Protein AF-A0A9D5QPP8-F1 (afdb_monomer)

Mean predicted aligned error: 6.46 Å

Nearest PDB structures (foldseek):
  5ygf-assembly1_A  TM=4.425E-01  e=5.818E-01  Drosophila melanogaster
  6t59-assembly1_M3  TM=3.543E-01  e=4.061E+00  Oryctolagus cuniculus
  6rbf-assembly1_A  TM=1.922E-01  e=2.998E+00  Homo sapiens

Secondary structure (DSSP, 8-state):
--HHHHHHHHHS-------EEEEEEEEEE-S-GGGGGG-SEEEEEEEEEEEESSHHHHHHHHHHHHH-TTS-TTEEEEEEEEEETTS---TT--SEEEEEETTS-EEEE-SS---GGGTTSGGGB---B-GGG----TT-EEEEEETTTTEEEEEEEEEPPPBHHHHHHHHHHHHHHHHHTT--TTHHHHH---BGGGSEEEEE-TT-SSS-EEEEGGGEEE--S---HHHHHHHHHHHHHHHHHHHHHHTS----HHHHHTT-

Foldseek 3Di:
DDLVVLVCCQVPPDFDPFQWKKKKFWKFFPDDLVPVQADQKGAIDRPDMDIDSDVVVSLVVLQCQLCDPPDDPGGAKMKIFIAGPPADAPPPFGQKMWIGGSNSHTLDMFQAGPGPVCCVPSRFANQAAAPVSFDDDAQAWWWFQPPVRRMIGIWGFHDTAGHNVRSVVLLVVLQVVCVVVVHDNVVSSVPSPHGRLSCFTWIDRLPDPDHTDTGHPSGIGHPPGHHDPVVVVSRVVVSVVNVVVVVVVVVVDDPDPVNVVVVD

Solvent-accessible surface area (backbone atoms only — not comparable to full-atom values): 14558 Å² total; per-residue (Å²): 136,54,71,68,59,49,47,48,41,24,79,54,49,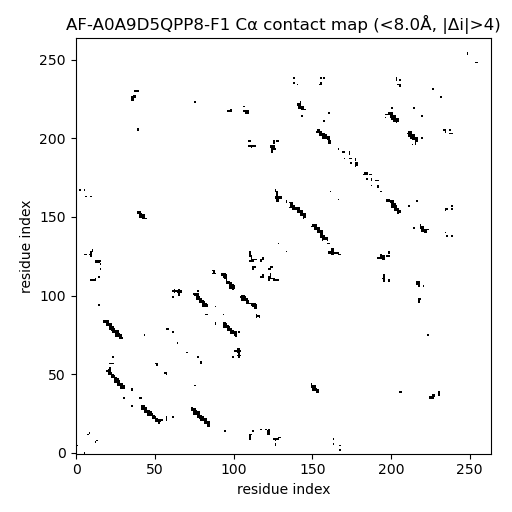65,67,83,95,58,64,46,39,28,38,36,39,34,30,25,51,69,52,63,76,90,57,48,34,76,44,64,54,45,44,38,40,77,77,45,77,49,80,28,81,41,66,68,61,46,51,51,49,42,39,52,59,26,67,42,92,86,74,60,97,39,47,57,34,31,35,41,33,35,37,55,64,99,56,79,64,56,100,89,38,28,51,37,43,38,22,22,41,51,58,37,48,82,73,36,60,60,60,23,27,55,32,67,93,40,61,88,40,78,22,16,43,36,36,32,39,59,71,89,74,57,87,66,53,66,72,39,66,33,28,31,59,40,78,90,77,36,28,38,37,46,31,33,30,69,38,62,48,48,29,37,69,55,38,48,54,50,49,53,49,42,41,52,50,34,56,74,71,69,48,61,80,73,50,37,65,77,63,50,86,41,32,37,80,56,48,17,31,30,28,45,44,88,83,54,92,66,82,59,45,81,38,49,50,59,37,56,40,74,66,85,67,69,68,36,66,71,57,52,52,52,50,50,50,55,50,53,55,48,52,62,49,51,56,58,46,67,77,58,67,78,83,52,77,66,68,68,60,78,76,114

Sequence (264 aa):
MKFEEFKELALNPEYPENECIYRVDVLSVKDPLKEIFEKKHFRVEIAQRFFYLDKEAAEMKVKQIGTSNSYNTRIYAMYIYELPINKDVSSDQFQRVWSYDRFGSLISRSYATEVIDDIEHPSAKYRGRDKEAIRFKSGDIVEVYDRKHEVIARGIVVKTPLTIEECWKKLEQVRNECVAEGLPPESVSDNYRVYAIDDSYFLILPQQFTSSINIRTCDVFPVVYPIANSLREEIYKKYAEYISQEDKKGDNGTCSFQELMDML

Structure (mmCIF, N/CA/C/O backbone):
data_AF-A0A9D5QPP8-F1
#
_entry.id   AF-A0A9D5QPP8-F1
#
loop_
_atom_site.group_PDB
_atom_site.id
_atom_site.type_symbol
_atom_site.label_atom_id
_atom_site.label_alt_id
_atom_site.label_comp_id
_atom_site.label_asym_id
_atom_site.label_entity_id
_atom_site.label_seq_id
_atom_site.pdbx_PDB_ins_code
_atom_site.Cartn_x
_atom_site.Cartn_y
_atom_site.Cartn_z
_atom_site.occupancy
_atom_site.B_iso_or_equiv
_atom_site.auth_seq_id
_atom_site.auth_comp_id
_atom_site.auth_asym_id
_atom_site.auth_atom_id
_atom_site.pdbx_PDB_model_num
ATOM 1 N N . MET A 1 1 ? -9.260 5.570 25.454 1.00 89.12 1 MET A N 1
ATOM 2 C CA . MET A 1 1 ? -7.973 5.209 24.836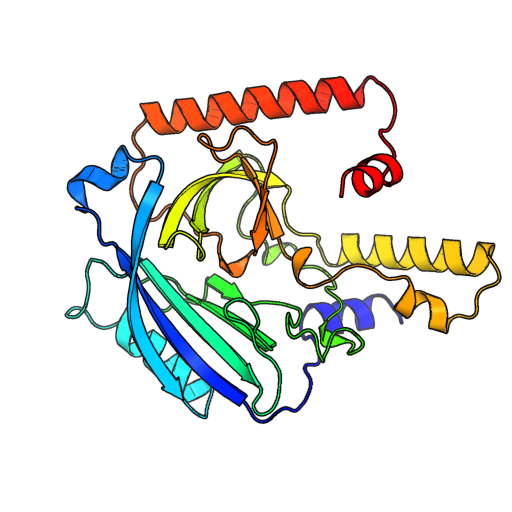 1.00 89.12 1 MET A CA 1
ATOM 3 C C . MET A 1 1 ? -6.931 6.278 25.127 1.00 89.12 1 MET A C 1
ATOM 5 O O . MET A 1 1 ? -7.256 7.457 25.014 1.00 89.12 1 MET A O 1
ATOM 9 N N . LYS A 1 2 ? -5.715 5.894 25.530 1.00 94.81 2 LYS A N 1
ATOM 10 C CA . LYS A 1 2 ? -4.552 6.808 25.647 1.00 94.81 2 LYS A CA 1
ATOM 11 C C . LYS A 1 2 ? -3.706 6.774 24.364 1.00 94.81 2 LYS A C 1
ATOM 13 O O . LYS A 1 2 ? -3.864 5.861 23.564 1.00 94.81 2 LYS A O 1
ATOM 18 N N . PHE A 1 3 ? -2.777 7.722 24.193 1.00 96.94 3 PHE A N 1
ATOM 19 C CA . PHE A 1 3 ? -1.918 7.772 22.999 1.00 96.94 3 PHE A CA 1
ATOM 20 C C . PHE A 1 3 ? -1.102 6.489 22.790 1.00 96.94 3 PHE A C 1
ATOM 22 O O . PHE A 1 3 ? -1.041 5.996 21.672 1.00 96.94 3 PHE A O 1
ATOM 29 N N . GLU A 1 4 ? -0.521 5.916 23.848 1.00 97.38 4 GLU A N 1
ATOM 30 C CA . GLU A 1 4 ? 0.286 4.691 23.716 1.00 97.38 4 GLU A CA 1
ATOM 31 C C . GLU A 1 4 ? -0.542 3.487 23.248 1.00 97.38 4 GLU A C 1
ATOM 33 O O . GLU A 1 4 ? -0.108 2.751 22.373 1.00 97.38 4 GLU A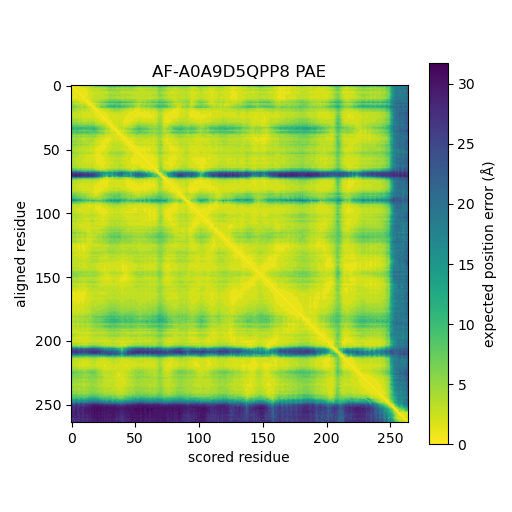 O 1
ATOM 38 N N . GLU A 1 5 ? -1.769 3.340 23.750 1.00 94.94 5 GLU A N 1
ATOM 39 C CA . GLU A 1 5 ? -2.715 2.302 23.312 1.00 94.94 5 GLU A CA 1
ATOM 40 C C . GLU A 1 5 ? -3.127 2.514 21.844 1.00 94.94 5 GLU A C 1
ATOM 42 O O . GLU A 1 5 ? -3.162 1.579 21.048 1.00 94.94 5 GLU A O 1
ATOM 47 N N . PHE A 1 6 ? -3.370 3.768 21.450 1.00 95.50 6 PHE A N 1
ATOM 48 C CA . PHE A 1 6 ? -3.656 4.121 20.059 1.00 95.50 6 PHE A CA 1
ATOM 49 C C . PHE A 1 6 ? -2.481 3.797 19.131 1.00 95.50 6 PHE A C 1
ATOM 51 O O . PHE A 1 6 ? -2.674 3.245 18.048 1.00 95.50 6 PHE A O 1
ATOM 58 N N . LYS A 1 7 ? -1.262 4.131 19.561 1.00 96.94 7 LYS A N 1
ATOM 59 C CA . LYS A 1 7 ? -0.023 3.862 18.833 1.00 96.94 7 LYS A CA 1
ATOM 60 C C . LYS A 1 7 ? 0.236 2.364 18.709 1.00 96.94 7 LYS A C 1
ATOM 62 O O . LYS A 1 7 ? 0.621 1.912 17.635 1.00 96.94 7 LYS A O 1
ATOM 67 N N . GLU A 1 8 ? 0.005 1.597 19.767 1.00 95.25 8 GLU A N 1
ATOM 68 C CA . GLU A 1 8 ? 0.126 0.140 19.747 1.00 95.25 8 GLU A CA 1
ATOM 69 C C . GLU A 1 8 ? -0.828 -0.481 18.720 1.00 95.25 8 GLU A C 1
ATOM 71 O O . GLU A 1 8 ? -0.373 -1.222 17.848 1.00 95.25 8 GLU A O 1
ATOM 76 N N . LEU A 1 9 ? -2.104 -0.077 18.729 1.00 94.38 9 LEU A N 1
ATOM 77 C CA . LEU A 1 9 ? -3.094 -0.500 17.731 1.00 94.38 9 LEU A CA 1
ATOM 78 C C . LEU A 1 9 ? -2.756 -0.031 16.311 1.00 94.38 9 LEU A C 1
ATOM 80 O O . LEU A 1 9 ? -3.115 -0.691 15.341 1.00 94.38 9 LEU A O 1
ATOM 84 N N . ALA A 1 10 ? -2.082 1.109 16.154 1.00 95.50 10 ALA A N 1
ATOM 85 C CA . ALA A 1 10 ? -1.636 1.573 14.845 1.00 95.50 10 ALA A CA 1
ATOM 86 C C . ALA A 1 10 ? -0.483 0.726 14.294 1.00 95.50 10 ALA A C 1
ATOM 88 O O . ALA A 1 10 ? -0.459 0.394 13.112 1.00 95.50 10 ALA A O 1
ATOM 89 N N . LEU A 1 11 ? 0.477 0.353 15.143 1.00 94.81 11 LEU A N 1
ATOM 90 C CA . LEU A 1 11 ? 1.625 -0.465 14.747 1.00 94.81 11 LEU A CA 1
ATOM 91 C C . LEU A 1 11 ? 1.239 -1.937 14.549 1.00 94.81 11 LEU A C 1
ATOM 93 O O . LEU A 1 11 ? 1.770 -2.603 13.650 1.00 94.81 11 LEU A O 1
ATOM 97 N N . ASN A 1 12 ? 0.298 -2.419 15.361 1.00 92.69 12 ASN A N 1
ATOM 98 C CA . ASN A 1 12 ? -0.188 -3.791 15.390 1.00 92.69 12 ASN A CA 1
ATOM 99 C C . ASN A 1 12 ? -1.726 -3.809 15.451 1.00 92.69 12 ASN A C 1
ATOM 101 O O . ASN A 1 12 ? -2.289 -4.073 16.512 1.00 92.69 12 ASN A O 1
ATOM 105 N N . PRO A 1 13 ? -2.419 -3.534 14.330 1.00 91.19 13 PRO A N 1
ATOM 106 C CA . PRO A 1 13 ? -3.874 -3.585 14.311 1.00 91.19 13 PRO A CA 1
ATOM 107 C C . PRO A 1 13 ? -4.368 -4.994 14.641 1.00 91.19 13 PRO A C 1
ATOM 109 O O . PRO A 1 13 ? -3.856 -5.980 14.103 1.00 91.19 13 PRO A O 1
ATOM 112 N N . GLU A 1 14 ? -5.373 -5.080 15.504 1.00 90.19 14 GLU A N 1
ATOM 113 C CA . GLU A 1 14 ? -6.069 -6.325 15.818 1.00 90.19 14 GLU A CA 1
ATOM 114 C C . GLU A 1 14 ? -7.014 -6.660 14.669 1.00 90.19 14 GLU A C 1
ATOM 116 O O . GLU A 1 14 ? -7.999 -5.957 14.460 1.00 90.19 14 GLU A O 1
ATOM 121 N N . TYR A 1 15 ? -6.704 -7.702 13.900 1.00 90.81 15 TYR A N 1
ATOM 122 C CA . TYR A 1 15 ? -7.556 -8.175 12.808 1.00 90.81 15 TYR A CA 1
ATOM 123 C C . TYR A 1 15 ? -8.521 -9.252 13.310 1.00 90.81 15 TYR A C 1
ATOM 125 O O . TYR A 1 15 ? -8.165 -9.978 14.239 1.00 90.81 15 TYR A O 1
ATOM 133 N N . PRO A 1 16 ? -9.710 -9.394 12.699 1.00 89.81 16 PRO A N 1
ATOM 134 C CA . PRO A 1 16 ? -10.627 -10.450 13.088 1.00 89.81 16 PRO A CA 1
ATOM 135 C C . PRO A 1 16 ? -9.991 -11.829 12.864 1.00 89.81 16 PRO A C 1
ATOM 137 O O . PRO A 1 16 ? -9.300 -12.060 11.865 1.00 89.81 16 PRO A O 1
ATOM 140 N N . GLU A 1 17 ? -10.257 -12.756 13.781 1.00 89.19 17 GLU A N 1
ATOM 141 C CA . GLU A 1 17 ? -9.803 -14.146 13.702 1.00 89.19 17 GLU A CA 1
ATOM 142 C C . GLU A 1 17 ? -10.637 -14.931 12.678 1.00 89.19 17 GLU A C 1
ATOM 144 O O . GLU A 1 17 ? -11.492 -15.745 13.020 1.00 89.19 17 GLU A O 1
ATOM 149 N N . ASN A 1 18 ? -10.413 -14.655 11.393 1.00 88.62 18 ASN A N 1
ATOM 150 C CA . ASN A 1 18 ? -11.026 -15.399 10.299 1.00 88.62 18 ASN A CA 1
ATOM 151 C C . ASN A 1 18 ? -10.100 -16.520 9.825 1.00 88.62 18 ASN A C 1
ATOM 153 O O . ASN A 1 18 ? -8.885 -16.338 9.716 1.00 88.62 18 ASN A O 1
ATOM 157 N N . GLU A 1 19 ? -10.686 -17.650 9.431 1.00 94.75 19 GLU A N 1
ATOM 158 C CA . GLU A 1 19 ? -9.983 -18.589 8.561 1.00 94.75 19 GLU A CA 1
ATOM 159 C C . GLU A 1 19 ? -9.683 -17.874 7.236 1.00 94.75 19 GLU A C 1
ATOM 161 O O . GLU A 1 19 ? -10.576 -17.276 6.631 1.00 94.75 19 GLU A O 1
ATOM 166 N N . CYS A 1 20 ? -8.421 -17.887 6.809 1.00 95.94 20 CYS A N 1
ATOM 167 C CA . CYS A 1 20 ? -7.961 -17.118 5.659 1.00 95.94 20 CYS A CA 1
ATOM 168 C C . CYS A 1 20 ? -7.217 -17.995 4.651 1.00 95.94 20 CYS A C 1
ATOM 170 O O . CYS A 1 20 ? -6.541 -18.958 5.008 1.00 95.94 20 CYS A O 1
ATOM 172 N N . ILE A 1 21 ? -7.279 -17.597 3.381 1.00 97.19 21 ILE A N 1
ATOM 173 C CA . ILE A 1 21 ? -6.372 -18.067 2.333 1.00 97.19 21 ILE A CA 1
ATOM 174 C C . ILE A 1 21 ? -5.405 -16.934 1.994 1.00 97.19 21 ILE A C 1
ATOM 176 O O . ILE A 1 21 ? -5.800 -15.779 1.827 1.00 97.19 21 ILE A O 1
ATOM 180 N N . TYR A 1 22 ? -4.133 -17.278 1.827 1.00 98.12 22 TYR A N 1
ATOM 181 C CA . TYR A 1 22 ? -3.091 -16.371 1.371 1.00 98.12 22 TYR A CA 1
ATOM 182 C C . TYR A 1 22 ? -2.888 -16.517 -0.135 1.00 98.12 22 TYR A C 1
ATOM 184 O O . TYR A 1 22 ? -2.388 -17.538 -0.615 1.00 98.12 22 TYR A O 1
ATOM 192 N N . ARG A 1 23 ? -3.271 -15.491 -0.897 1.00 97.56 23 ARG A N 1
ATOM 193 C CA . ARG A 1 23 ? -3.067 -15.435 -2.350 1.00 97.56 23 ARG A CA 1
ATOM 194 C C . ARG A 1 23 ? -1.778 -14.689 -2.667 1.00 97.56 23 ARG A C 1
ATOM 196 O O . ARG A 1 23 ? -1.652 -13.522 -2.311 1.00 97.56 23 ARG A O 1
ATOM 203 N N . VAL A 1 24 ? -0.858 -15.331 -3.381 1.00 98.25 24 VAL A N 1
ATOM 204 C CA . VAL A 1 24 ? 0.358 -14.695 -3.901 1.00 98.25 24 VAL A CA 1
ATOM 205 C C . VAL A 1 24 ? 0.154 -14.338 -5.365 1.00 98.25 24 VAL A C 1
ATOM 207 O O . VAL A 1 24 ? -0.005 -15.246 -6.178 1.00 98.25 24 VAL A O 1
ATOM 210 N N . ASP A 1 25 ? 0.218 -13.054 -5.707 1.00 97.12 25 ASP A N 1
ATOM 211 C CA . ASP A 1 25 ? 0.177 -12.572 -7.091 1.00 97.12 25 ASP A CA 1
ATOM 212 C C . ASP A 1 25 ? 1.561 -12.070 -7.518 1.00 97.12 25 ASP A C 1
ATOM 214 O O . ASP A 1 25 ? 2.188 -11.271 -6.822 1.00 97.12 25 ASP A O 1
ATOM 218 N N . VAL A 1 26 ? 2.041 -12.533 -8.675 1.00 96.56 26 VAL A N 1
ATOM 219 C CA . VAL A 1 26 ? 3.331 -12.136 -9.257 1.00 96.56 26 VAL A CA 1
ATOM 220 C C . VAL A 1 26 ? 3.082 -11.229 -10.453 1.00 96.56 26 VAL A C 1
ATOM 222 O O . VAL A 1 26 ? 2.636 -11.682 -11.510 1.00 96.56 26 VAL A O 1
ATOM 225 N N . LEU A 1 27 ? 3.398 -9.948 -10.296 1.00 96.06 27 LEU A N 1
ATOM 226 C CA . LEU A 1 27 ? 3.189 -8.924 -11.310 1.00 96.06 27 LEU A CA 1
ATOM 227 C C . LEU A 1 27 ? 4.414 -8.839 -12.224 1.00 96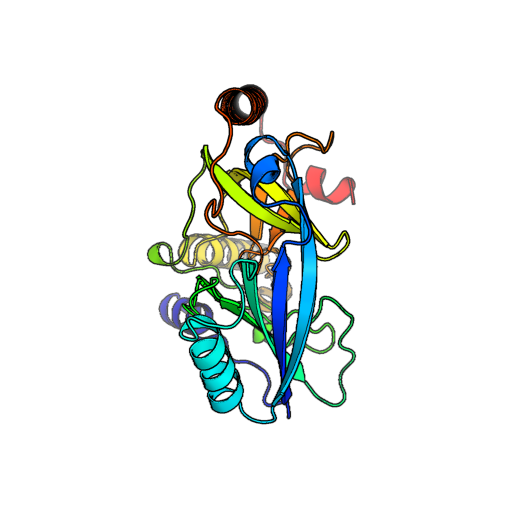.06 27 LEU A C 1
ATOM 229 O O . LEU A 1 27 ? 5.533 -8.632 -11.752 1.00 96.06 27 LEU A O 1
ATOM 233 N N . SER A 1 28 ? 4.222 -8.993 -13.533 1.00 95.00 28 SER A N 1
ATOM 234 C CA . SER A 1 28 ? 5.294 -8.919 -14.531 1.00 95.00 28 SER A CA 1
ATOM 235 C C . SER A 1 28 ? 5.027 -7.862 -15.589 1.00 95.00 28 SER A C 1
ATOM 237 O O . SER A 1 28 ? 3.897 -7.639 -16.002 1.00 95.00 28 SER A O 1
ATOM 239 N N . VAL A 1 29 ? 6.092 -7.234 -16.065 1.00 95.25 29 VAL A N 1
ATOM 240 C CA . VAL A 1 29 ? 6.076 -6.245 -17.135 1.00 95.25 29 VAL A CA 1
ATOM 241 C C . VAL A 1 29 ? 5.828 -6.909 -18.487 1.00 95.25 29 VAL A C 1
ATOM 243 O O . VAL A 1 29 ? 6.572 -7.800 -18.909 1.00 95.25 29 VAL A O 1
ATOM 246 N N . LYS A 1 30 ? 4.805 -6.429 -19.197 1.00 94.62 30 LYS A N 1
ATOM 247 C CA . LYS A 1 30 ? 4.465 -6.878 -20.553 1.00 94.62 30 LYS A CA 1
ATOM 248 C C . LYS A 1 30 ? 5.228 -6.125 -21.632 1.00 94.62 30 LYS A C 1
ATOM 250 O O . LYS A 1 30 ? 5.617 -6.715 -22.642 1.00 94.62 30 LYS A O 1
ATOM 255 N N . ASP A 1 31 ? 5.408 -4.824 -21.434 1.00 93.38 31 ASP A N 1
ATOM 256 C CA . ASP A 1 31 ? 6.010 -3.958 -22.441 1.00 93.38 31 ASP A CA 1
ATOM 257 C C . ASP A 1 31 ? 7.502 -4.268 -22.666 1.00 93.38 31 ASP A C 1
ATOM 259 O O . ASP A 1 31 ? 8.196 -4.734 -21.755 1.00 93.38 31 ASP A O 1
ATOM 263 N N . PRO A 1 32 ? 8.036 -3.997 -23.873 1.00 91.25 32 PRO A N 1
ATOM 264 C CA . PRO A 1 32 ? 9.461 -4.143 -24.131 1.00 91.25 32 PRO A CA 1
ATOM 265 C C . PRO A 1 32 ? 10.276 -3.257 -23.184 1.00 91.25 32 PRO A C 1
ATOM 267 O O . PRO A 1 32 ? 10.147 -2.036 -23.203 1.00 91.25 32 PRO A O 1
ATOM 270 N N . LEU A 1 33 ? 11.167 -3.861 -22.387 1.00 86.50 33 LEU A N 1
ATOM 271 C CA . LEU A 1 33 ? 11.949 -3.141 -21.368 1.00 86.50 33 LEU A CA 1
ATOM 272 C C . LEU A 1 33 ? 12.752 -1.959 -21.937 1.00 86.50 33 LEU A C 1
ATOM 274 O O . LEU A 1 33 ? 12.959 -0.964 -21.250 1.00 86.50 33 LEU A O 1
ATOM 278 N N . LYS A 1 34 ? 13.170 -2.056 -23.205 1.00 85.81 34 LYS A N 1
ATOM 279 C CA . LYS A 1 34 ? 13.908 -1.002 -23.913 1.00 85.81 34 LYS A CA 1
ATOM 280 C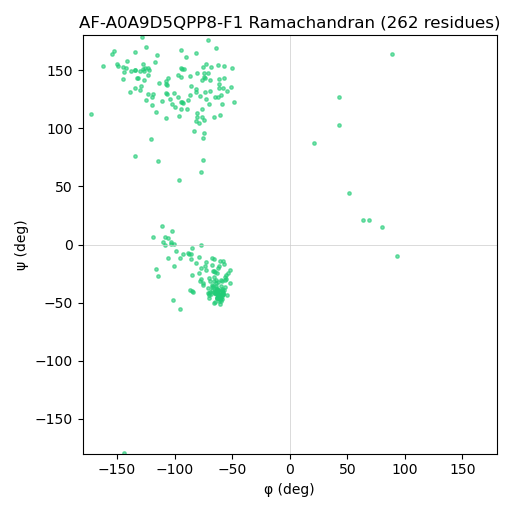 C . LYS A 1 34 ? 13.081 0.258 -24.172 1.00 85.81 34 LYS A C 1
ATOM 282 O O . LYS A 1 34 ? 13.674 1.281 -24.449 1.00 85.81 34 LYS A O 1
ATOM 287 N N . GLU A 1 35 ? 11.756 0.197 -24.093 1.00 87.50 35 GLU A N 1
ATOM 288 C CA . GLU A 1 35 ? 10.859 1.320 -24.409 1.00 87.50 35 GLU A CA 1
ATOM 289 C C . GLU A 1 35 ? 10.248 1.960 -23.157 1.00 87.50 35 GLU A C 1
ATOM 291 O O . GLU A 1 35 ? 9.627 3.015 -23.230 1.00 87.50 35 GLU A O 1
ATOM 296 N N . ILE A 1 36 ? 10.385 1.322 -21.992 1.00 91.12 36 ILE A N 1
ATOM 297 C CA . ILE A 1 36 ? 9.695 1.753 -20.768 1.00 91.12 36 ILE A CA 1
ATOM 298 C C . ILE A 1 36 ? 10.185 3.117 -20.294 1.00 91.12 36 ILE A C 1
ATOM 300 O O . ILE A 1 36 ? 9.410 3.888 -19.734 1.00 91.12 36 ILE A O 1
ATOM 304 N N . PHE A 1 37 ? 11.453 3.452 -20.524 1.00 89.88 37 PHE A N 1
ATOM 305 C CA . PHE A 1 37 ? 12.046 4.655 -19.948 1.00 89.88 37 PHE A CA 1
ATOM 306 C C . PHE A 1 37 ? 11.434 5.969 -20.463 1.00 89.88 37 PHE A C 1
ATOM 308 O O . PHE A 1 37 ? 11.465 6.970 -19.751 1.00 89.88 37 PHE A O 1
ATOM 315 N N . GLU A 1 38 ? 10.809 5.958 -21.642 1.00 87.56 38 GLU A N 1
ATOM 316 C CA . GLU A 1 38 ? 10.123 7.120 -22.233 1.00 87.56 38 GLU A CA 1
ATOM 317 C C . GLU A 1 38 ? 8.619 7.140 -21.932 1.00 87.56 38 GLU A C 1
ATOM 319 O O . GLU A 1 38 ? 7.935 8.136 -22.169 1.00 87.56 38 GLU A O 1
ATOM 324 N N . LYS A 1 39 ? 8.078 6.041 -21.400 1.00 90.94 39 LYS A N 1
ATOM 325 C CA . LYS A 1 39 ? 6.642 5.874 -21.201 1.00 90.94 39 LYS A CA 1
ATOM 326 C C . LYS A 1 39 ? 6.170 6.478 -19.880 1.00 90.94 39 LYS A C 1
ATOM 328 O O . LYS A 1 39 ? 6.759 6.255 -18.823 1.00 90.94 39 LYS A O 1
ATOM 333 N N . LYS A 1 40 ? 5.042 7.189 -19.934 1.00 90.38 40 LYS A N 1
ATOM 334 C CA . LYS A 1 40 ? 4.304 7.683 -18.754 1.00 90.38 40 LYS A CA 1
ATOM 335 C C . LYS A 1 40 ? 3.655 6.546 -17.964 1.00 90.38 40 LYS A C 1
ATOM 337 O O . LYS A 1 40 ? 3.541 6.631 -16.747 1.00 90.38 40 LYS A O 1
ATOM 342 N N . HIS A 1 41 ? 3.260 5.487 -18.667 1.00 92.69 41 HIS A N 1
ATOM 343 C CA . HIS A 1 41 ? 2.798 4.234 -18.091 1.00 92.69 41 HIS A CA 1
ATOM 344 C C . HIS A 1 41 ? 3.237 3.051 -18.949 1.00 92.69 41 HIS A C 1
ATOM 346 O O . HIS A 1 41 ? 3.380 3.172 -20.166 1.00 92.69 41 HIS A O 1
ATOM 352 N N . PHE A 1 42 ? 3.397 1.890 -18.335 1.00 94.31 42 PHE A N 1
ATOM 353 C CA . PHE A 1 42 ? 3.699 0.650 -19.042 1.00 94.31 42 PHE A CA 1
ATOM 354 C C . PHE A 1 42 ? 2.825 -0.484 -18.524 1.00 94.31 42 PHE A C 1
ATOM 356 O O . PHE A 1 42 ? 2.398 -0.487 -17.371 1.00 94.31 42 PHE A O 1
ATOM 363 N N . ARG A 1 43 ? 2.531 -1.443 -19.402 1.00 95.00 43 ARG A N 1
ATOM 364 C CA . ARG A 1 43 ? 1.636 -2.553 -19.069 1.00 95.00 43 ARG A CA 1
ATOM 365 C C . ARG A 1 43 ? 2.324 -3.587 -18.196 1.00 95.00 43 ARG A C 1
ATOM 367 O O . ARG A 1 43 ? 3.480 -3.958 -18.439 1.00 95.00 43 ARG A O 1
ATOM 374 N N . VAL A 1 44 ? 1.557 -4.105 -17.254 1.00 95.44 44 VAL A N 1
ATOM 375 C CA . VAL A 1 44 ? 1.896 -5.254 -16.424 1.00 95.44 44 VAL A CA 1
ATOM 376 C C . VAL A 1 44 ? 0.805 -6.316 -16.541 1.00 95.44 44 VAL A C 1
ATOM 378 O O . VAL A 1 44 ? -0.227 -6.098 -17.165 1.00 95.44 44 VAL A O 1
ATOM 381 N N . GLU A 1 45 ? 1.065 -7.503 -16.015 1.00 95.19 45 GLU A N 1
ATOM 382 C CA . GLU A 1 45 ? 0.076 -8.568 -15.874 1.00 95.19 45 GLU A CA 1
ATOM 383 C C . GLU A 1 45 ? 0.379 -9.421 -14.649 1.00 95.19 45 GLU A C 1
ATOM 385 O O . GLU A 1 45 ? 1.542 -9.575 -14.259 1.00 95.19 45 GLU A O 1
ATOM 390 N N . ILE A 1 46 ? -0.654 -10.038 -14.083 1.00 95.00 46 ILE A N 1
ATOM 391 C CA . ILE A 1 46 ? -0.475 -11.099 -13.095 1.00 95.00 46 ILE A CA 1
ATOM 392 C C . ILE A 1 46 ? -0.018 -12.355 -13.843 1.00 95.00 46 ILE A C 1
ATOM 394 O O . ILE A 1 46 ? -0.823 -13.101 -14.394 1.00 95.00 46 ILE A O 1
ATOM 398 N N . ALA A 1 47 ? 1.294 -12.575 -13.886 1.00 93.56 47 ALA A N 1
ATOM 399 C CA . ALA A 1 47 ? 1.898 -13.677 -14.630 1.00 93.56 47 ALA A CA 1
ATOM 400 C C . ALA A 1 47 ? 1.745 -15.022 -13.909 1.00 93.56 47 ALA A C 1
ATOM 402 O O . ALA A 1 47 ? 1.719 -16.075 -14.546 1.00 93.56 47 ALA A O 1
ATOM 403 N N . GLN A 1 48 ? 1.687 -14.999 -12.576 1.00 94.50 48 GLN A N 1
ATOM 404 C CA . GLN A 1 48 ? 1.498 -16.186 -11.748 1.00 94.50 48 GLN A CA 1
ATOM 405 C C . GLN A 1 48 ? 0.644 -15.850 -10.530 1.00 94.50 48 GLN A C 1
ATOM 407 O O . GLN A 1 48 ? 0.719 -14.742 -9.996 1.00 94.50 48 GLN A O 1
ATOM 412 N N . ARG A 1 49 ? -0.129 -16.841 -10.080 1.00 96.81 49 ARG A N 1
ATOM 413 C CA . ARG A 1 49 ? -0.969 -16.770 -8.889 1.00 96.81 49 ARG A CA 1
ATOM 414 C C . ARG A 1 49 ? -0.878 -18.078 -8.112 1.00 96.81 49 ARG A C 1
ATOM 416 O O . ARG A 1 49 ? -1.027 -19.149 -8.697 1.00 96.81 49 ARG A O 1
ATOM 423 N N . PHE A 1 50 ? -0.646 -17.986 -6.809 1.00 97.75 50 PHE A N 1
ATOM 424 C CA . PHE A 1 50 ? -0.559 -19.130 -5.901 1.00 97.75 50 PHE A CA 1
ATOM 425 C C . PHE A 1 50 ? -1.495 -18.926 -4.712 1.00 97.75 50 PHE A C 1
ATOM 427 O O . PHE A 1 50 ? -1.801 -17.791 -4.355 1.00 97.75 50 PHE A O 1
ATOM 434 N N . PHE A 1 51 ? -1.921 -20.019 -4.088 1.00 98.25 51 PHE A N 1
ATOM 435 C CA . PHE A 1 51 ? -2.775 -19.997 -2.905 1.00 98.25 51 PHE A CA 1
ATOM 436 C C . PHE A 1 51 ? -2.159 -20.873 -1.819 1.00 98.25 51 PHE A C 1
ATOM 438 O O . PHE A 1 51 ? -1.685 -21.974 -2.106 1.00 98.25 51 PHE A O 1
ATOM 445 N N . TYR A 1 52 ? -2.173 -20.377 -0.588 1.00 98.38 52 TYR A N 1
ATOM 446 C CA . TYR A 1 52 ? -1.629 -21.035 0.593 1.00 98.38 52 TYR A CA 1
ATOM 447 C C . TYR A 1 52 ? -2.619 -20.923 1.749 1.00 98.38 52 TYR A C 1
ATOM 449 O O . TYR A 1 52 ? -3.363 -19.951 1.837 1.00 98.38 52 TYR A O 1
ATOM 457 N N . LEU A 1 53 ? -2.606 -21.903 2.647 1.00 97.31 53 LEU A N 1
ATOM 458 C CA . LEU A 1 53 ? -3.365 -21.856 3.904 1.00 97.31 53 LEU A CA 1
ATOM 459 C C . LEU A 1 53 ? -2.567 -21.202 5.043 1.00 97.31 53 LEU A C 1
ATOM 461 O O . LEU A 1 53 ? -3.097 -20.972 6.119 1.00 97.31 53 LEU A O 1
ATOM 465 N N . ASP A 1 54 ? -1.287 -20.921 4.803 1.00 96.12 54 ASP A N 1
ATOM 466 C CA . ASP A 1 54 ? -0.316 -20.478 5.796 1.00 96.12 54 ASP A CA 1
ATOM 467 C C . ASP A 1 54 ? 0.487 -19.293 5.242 1.00 96.12 54 ASP A C 1
ATOM 469 O O . ASP A 1 54 ? 0.913 -19.301 4.076 1.00 96.12 54 ASP A O 1
ATOM 473 N N . LYS A 1 55 ? 0.660 -18.253 6.062 1.00 96.00 55 LYS A N 1
ATOM 474 C CA . LYS A 1 55 ? 1.306 -17.005 5.642 1.00 96.00 55 LYS A CA 1
ATOM 475 C C . LYS A 1 55 ? 2.795 -17.213 5.420 1.00 96.00 55 LYS A C 1
ATOM 477 O O . LYS A 1 55 ? 3.353 -16.705 4.448 1.00 96.00 55 LYS A O 1
ATOM 482 N N . GLU A 1 56 ? 3.442 -17.965 6.295 1.00 97.81 56 GLU A N 1
ATOM 483 C CA . GLU A 1 56 ? 4.866 -18.257 6.246 1.00 97.81 56 GLU A CA 1
ATOM 484 C C . GLU A 1 56 ? 5.203 -19.020 4.956 1.00 97.81 56 GLU A C 1
ATOM 486 O O . GLU A 1 56 ? 6.188 -18.702 4.286 1.00 97.81 56 GLU A O 1
ATOM 491 N N . ALA A 1 57 ? 4.345 -19.950 4.528 1.00 98.25 57 ALA A N 1
ATOM 492 C CA . ALA A 1 57 ? 4.449 -20.629 3.240 1.00 98.25 57 ALA A CA 1
ATOM 493 C C . ALA A 1 57 ? 4.322 -19.670 2.043 1.00 98.25 57 ALA A C 1
ATOM 495 O O . ALA A 1 57 ? 5.115 -19.758 1.096 1.00 98.25 57 ALA A O 1
ATOM 496 N N . ALA A 1 58 ? 3.381 -18.722 2.092 1.00 98.38 58 ALA A N 1
ATOM 497 C CA . ALA A 1 58 ? 3.249 -17.683 1.071 1.00 98.38 58 ALA A CA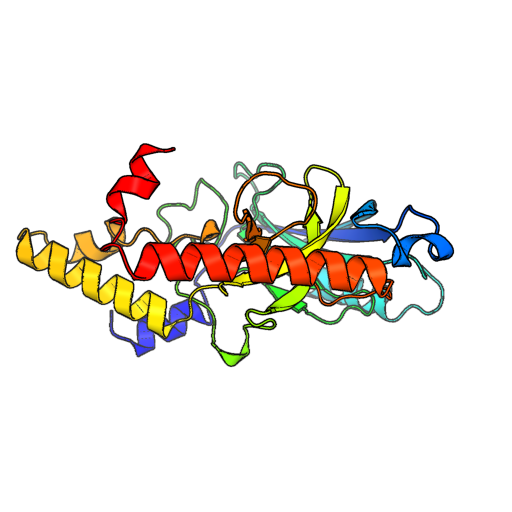 1
ATOM 498 C C . ALA A 1 58 ? 4.498 -16.777 1.010 1.00 98.38 58 ALA A C 1
ATOM 500 O O . ALA A 1 58 ? 5.008 -16.482 -0.074 1.00 98.38 58 ALA A O 1
ATOM 501 N N . GLU A 1 59 ? 5.059 -16.394 2.158 1.00 98.00 59 GLU A N 1
ATOM 502 C CA . GLU A 1 59 ? 6.295 -15.605 2.233 1.00 98.00 59 GLU A CA 1
ATOM 503 C C . GLU A 1 59 ? 7.522 -16.378 1.742 1.00 98.00 59 GLU A C 1
ATOM 505 O O . GLU A 1 59 ? 8.376 -15.815 1.049 1.00 98.00 59 GLU A O 1
ATOM 510 N N . MET A 1 60 ? 7.617 -17.674 2.052 1.00 97.25 60 MET A N 1
ATOM 511 C CA . MET A 1 60 ? 8.657 -18.544 1.500 1.00 97.25 60 MET A CA 1
ATOM 512 C C . MET A 1 60 ? 8.580 -18.584 -0.025 1.00 97.25 60 MET A C 1
ATOM 514 O O . MET A 1 60 ? 9.617 -18.523 -0.688 1.00 97.25 60 MET A O 1
ATOM 518 N N . LYS A 1 61 ? 7.369 -18.616 -0.596 1.00 96.44 61 LYS A N 1
ATOM 519 C CA . LYS A 1 61 ? 7.186 -18.563 -2.048 1.00 96.44 61 LYS A CA 1
ATOM 520 C C . LYS A 1 61 ? 7.684 -17.250 -2.647 1.00 96.44 61 LYS A C 1
ATOM 522 O O . LYS A 1 61 ? 8.409 -17.288 -3.641 1.00 96.44 61 LYS A O 1
ATOM 527 N N . VAL A 1 62 ? 7.346 -16.112 -2.042 1.00 96.38 62 VAL A N 1
ATOM 528 C CA . VAL A 1 62 ? 7.826 -14.789 -2.481 1.00 96.38 62 VAL A CA 1
ATOM 529 C C . VAL A 1 62 ? 9.355 -14.716 -2.448 1.00 96.38 62 VAL A C 1
ATOM 531 O O . VAL A 1 62 ? 9.974 -14.334 -3.443 1.00 96.38 62 VAL A O 1
ATOM 534 N N . LYS A 1 63 ? 9.985 -15.168 -1.356 1.00 94.69 63 LYS A N 1
ATOM 535 C CA . LYS A 1 63 ? 11.454 -15.228 -1.235 1.00 94.69 63 LYS A CA 1
ATOM 536 C C . LYS A 1 63 ? 12.079 -16.149 -2.285 1.00 94.69 63 LYS A C 1
ATOM 538 O O . LYS A 1 63 ? 13.093 -15.801 -2.889 1.00 94.69 63 LYS A O 1
ATOM 543 N N . GLN A 1 64 ? 11.474 -17.310 -2.535 1.00 93.94 64 GLN A N 1
ATOM 544 C CA . GLN A 1 64 ? 11.946 -18.254 -3.548 1.00 93.94 64 GLN A CA 1
ATOM 545 C C . GLN A 1 64 ? 11.907 -17.639 -4.953 1.00 93.94 64 GLN A C 1
ATOM 547 O O . GLN A 1 64 ? 12.852 -17.812 -5.719 1.00 93.94 64 GLN A O 1
ATOM 552 N N . ILE A 1 65 ? 10.834 -16.921 -5.296 1.00 93.19 65 ILE A N 1
ATOM 553 C CA . ILE A 1 65 ? 10.710 -16.238 -6.590 1.00 93.19 65 ILE A CA 1
ATOM 554 C C . ILE A 1 65 ? 11.762 -15.128 -6.705 1.00 93.19 65 ILE A C 1
ATOM 556 O O . ILE A 1 65 ? 12.492 -15.088 -7.693 1.00 93.19 65 ILE A O 1
ATOM 560 N N . GLY A 1 66 ? 11.881 -14.274 -5.684 1.00 90.50 66 GLY A N 1
ATOM 561 C CA . GLY A 1 66 ? 12.787 -13.122 -5.686 1.00 90.50 66 GLY A CA 1
ATOM 562 C C . GLY A 1 66 ? 14.282 -13.467 -5.717 1.00 90.50 66 GLY A C 1
ATOM 563 O O . GLY A 1 66 ? 15.079 -12.706 -6.261 1.00 90.50 66 GLY A O 1
ATOM 564 N N . THR A 1 67 ? 14.668 -14.634 -5.190 1.00 88.88 67 THR A N 1
ATOM 565 C CA . THR A 1 67 ? 16.062 -15.128 -5.190 1.00 88.88 67 THR A CA 1
ATOM 566 C C . THR A 1 67 ? 16.404 -16.010 -6.389 1.00 88.88 67 THR A C 1
ATOM 568 O O . THR A 1 67 ? 17.568 -16.367 -6.596 1.00 88.88 67 THR A O 1
ATOM 571 N N . SER A 1 68 ? 15.415 -16.383 -7.202 1.00 84.12 68 SER A N 1
ATOM 572 C CA . SER A 1 68 ? 15.652 -17.255 -8.341 1.00 84.12 68 SER A CA 1
ATOM 573 C C . SER A 1 68 ? 16.254 -16.480 -9.512 1.00 84.12 68 SER A C 1
ATOM 575 O O . SER A 1 68 ? 15.557 -15.782 -10.249 1.00 84.12 68 SER A O 1
ATOM 577 N N . ASN A 1 69 ? 17.559 -16.662 -9.735 1.00 64.88 69 ASN A N 1
ATOM 578 C CA . ASN A 1 69 ? 18.289 -16.065 -10.862 1.00 64.88 69 ASN A CA 1
ATOM 579 C C . ASN A 1 69 ? 17.722 -16.437 -12.248 1.00 64.88 69 ASN A C 1
ATOM 581 O O . ASN A 1 69 ? 18.091 -15.810 -13.240 1.00 64.88 69 ASN A O 1
ATOM 585 N N . SER A 1 70 ? 16.858 -17.453 -12.346 1.00 61.09 70 SER A N 1
ATOM 586 C CA . SER A 1 70 ? 16.435 -18.048 -13.615 1.00 61.09 70 SER A CA 1
ATOM 587 C C . SER A 1 70 ? 14.984 -17.792 -14.035 1.00 61.09 70 SER A C 1
ATOM 589 O O . SER A 1 70 ? 14.620 -18.279 -15.103 1.00 61.09 70 SER A O 1
ATOM 591 N N . TYR A 1 71 ? 14.161 -17.029 -13.295 1.00 55.66 71 TYR A N 1
ATOM 592 C CA . TYR A 1 71 ? 12.713 -17.033 -13.587 1.00 55.66 71 TYR A CA 1
ATOM 593 C C . TYR A 1 71 ? 12.026 -15.760 -14.071 1.00 55.66 71 TYR A C 1
ATOM 595 O O . TYR A 1 71 ? 11.005 -15.920 -14.736 1.00 55.66 71 TYR A O 1
ATOM 603 N N . ASN A 1 72 ? 12.529 -14.532 -13.883 1.00 65.06 72 ASN A N 1
ATOM 604 C CA . ASN A 1 72 ? 11.969 -13.419 -14.667 1.00 65.06 72 ASN A CA 1
ATOM 605 C C . ASN A 1 72 ? 12.722 -12.087 -14.531 1.00 65.06 72 ASN A C 1
ATOM 607 O O . ASN A 1 72 ? 12.608 -11.383 -13.526 1.00 65.06 72 ASN A O 1
ATOM 611 N N . THR A 1 73 ? 13.374 -11.628 -15.600 1.00 76.44 73 THR A N 1
ATOM 612 C CA . THR A 1 73 ? 13.826 -10.226 -15.681 1.00 76.44 73 THR A CA 1
ATOM 613 C C . THR A 1 73 ? 12.660 -9.235 -15.730 1.00 76.44 73 THR A C 1
ATOM 615 O O . THR A 1 73 ? 12.886 -8.037 -15.537 1.00 76.44 73 THR A O 1
ATOM 618 N N . ARG A 1 74 ? 11.430 -9.722 -15.948 1.00 88.56 74 ARG A N 1
ATOM 619 C CA . ARG A 1 74 ? 10.218 -8.914 -16.072 1.00 88.56 74 ARG A CA 1
ATOM 620 C C . ARG A 1 74 ? 9.375 -8.831 -14.805 1.00 88.56 74 ARG A C 1
ATOM 622 O O . ARG A 1 74 ? 8.412 -8.081 -14.838 1.00 88.56 74 ARG A O 1
ATOM 629 N N . ILE A 1 75 ? 9.685 -9.544 -13.716 1.00 93.56 75 ILE A N 1
ATOM 630 C CA . ILE A 1 75 ? 8.938 -9.336 -12.462 1.00 93.56 75 ILE A CA 1
ATOM 631 C C . ILE A 1 75 ? 9.102 -7.876 -12.036 1.00 93.56 75 ILE A C 1
ATOM 633 O O . ILE A 1 75 ? 10.222 -7.364 -11.957 1.00 93.56 75 ILE A O 1
ATOM 637 N N . TYR A 1 76 ? 7.966 -7.238 -11.775 1.00 95.50 76 TYR A N 1
ATOM 638 C CA . TYR A 1 76 ? 7.870 -5.882 -11.264 1.00 95.50 76 TYR A CA 1
ATOM 639 C C . TYR A 1 76 ? 7.723 -5.885 -9.740 1.00 95.50 76 TYR A C 1
ATOM 641 O O . TYR A 1 76 ? 8.542 -5.302 -9.033 1.00 95.50 76 TYR A O 1
ATOM 649 N N . ALA A 1 77 ? 6.706 -6.591 -9.246 1.00 96.56 77 ALA A N 1
ATOM 650 C CA . ALA A 1 77 ? 6.355 -6.668 -7.835 1.00 96.56 77 ALA A CA 1
ATOM 651 C C . ALA A 1 77 ? 5.650 -7.994 -7.530 1.00 96.56 77 ALA A C 1
ATOM 653 O O . ALA A 1 77 ? 5.211 -8.713 -8.434 1.00 96.56 77 ALA A O 1
ATOM 654 N N . MET A 1 78 ? 5.523 -8.308 -6.248 1.00 97.25 78 MET A N 1
ATOM 655 C CA . MET A 1 78 ? 4.722 -9.426 -5.761 1.00 97.25 78 MET A CA 1
ATOM 656 C C . MET A 1 78 ? 3.798 -8.945 -4.650 1.00 97.25 78 MET A C 1
ATOM 658 O O . MET A 1 78 ? 4.138 -8.031 -3.903 1.00 97.25 78 MET A O 1
ATOM 662 N N . TYR A 1 79 ? 2.640 -9.578 -4.529 1.00 97.94 79 TYR A N 1
ATOM 663 C CA . TYR A 1 79 ? 1.673 -9.287 -3.480 1.00 97.94 79 TYR A CA 1
ATOM 664 C C . TYR A 1 79 ? 1.302 -10.563 -2.747 1.00 97.94 79 TYR A C 1
ATOM 666 O O . TYR A 1 79 ? 1.122 -11.598 -3.381 1.00 97.94 79 TYR A O 1
ATOM 674 N N . ILE A 1 80 ? 1.140 -10.470 -1.432 1.00 98.44 80 ILE A N 1
ATOM 675 C CA . ILE A 1 80 ? 0.426 -11.465 -0.635 1.00 98.44 80 ILE A CA 1
ATOM 676 C C . ILE A 1 80 ? -0.855 -10.803 -0.148 1.00 98.44 80 ILE A C 1
ATOM 678 O O . ILE A 1 80 ? -0.793 -9.762 0.501 1.00 98.44 80 ILE A O 1
ATOM 682 N N . TYR A 1 81 ? -1.997 -11.404 -0.449 1.00 97.38 81 TYR A N 1
ATOM 683 C CA . TYR A 1 81 ? -3.295 -11.007 0.082 1.00 97.38 81 TYR A CA 1
ATOM 684 C C . TYR A 1 81 ? -3.749 -12.034 1.103 1.00 97.38 81 TYR A C 1
ATOM 686 O O . TYR A 1 81 ? -3.762 -13.223 0.798 1.00 97.38 81 TYR A O 1
ATOM 694 N N . GLU A 1 82 ? -4.153 -11.578 2.278 1.00 97.25 82 GLU A N 1
ATOM 695 C CA . GLU A 1 82 ? -4.936 -12.373 3.211 1.00 97.25 82 GLU A CA 1
ATOM 696 C C . GLU A 1 82 ? -6.420 -12.171 2.914 1.00 97.25 82 GLU A C 1
ATOM 698 O O . GLU A 1 82 ? -6.945 -11.058 3.022 1.00 97.25 82 GLU A O 1
ATOM 703 N N . LEU A 1 83 ? -7.077 -13.255 2.511 1.00 96.44 83 LEU A N 1
ATOM 704 C CA . LEU A 1 83 ? -8.466 -13.264 2.074 1.00 96.44 83 LEU A CA 1
ATOM 705 C C . LEU A 1 83 ? -9.284 -14.123 3.049 1.00 96.44 83 LEU A C 1
ATOM 707 O O . LEU A 1 83 ? -9.040 -15.333 3.107 1.00 96.44 83 LEU A O 1
ATOM 711 N N . PRO A 1 84 ? -10.222 -13.541 3.814 1.00 95.56 84 PRO A N 1
ATOM 712 C CA . PRO A 1 84 ? -11.051 -14.307 4.735 1.00 95.56 84 PRO A CA 1
ATOM 713 C C . PRO A 1 84 ? -12.030 -15.212 3.979 1.00 95.56 84 PRO A C 1
ATOM 715 O O . PRO A 1 84 ? -12.588 -14.837 2.947 1.00 95.56 84 PRO A O 1
ATOM 718 N N . ILE A 1 85 ? -12.240 -16.416 4.505 1.00 93.50 85 ILE A N 1
ATOM 719 C CA . ILE A 1 85 ? -13.214 -17.383 3.997 1.00 93.50 85 ILE A CA 1
ATOM 720 C C . ILE A 1 85 ? -14.611 -17.009 4.521 1.00 93.50 85 ILE A C 1
ATOM 722 O O . ILE A 1 85 ? -14.751 -16.498 5.629 1.00 93.50 85 ILE A O 1
ATOM 726 N N . ASN A 1 86 ? -15.654 -17.286 3.730 1.00 91.06 86 ASN A N 1
ATOM 727 C CA . ASN A 1 86 ? -17.065 -17.012 4.049 1.00 91.06 86 ASN A CA 1
ATOM 728 C C . ASN A 1 86 ? -17.428 -15.524 4.213 1.00 91.06 86 ASN A C 1
ATOM 730 O O . ASN A 1 86 ? -18.456 -15.219 4.814 1.00 91.06 86 ASN A O 1
ATOM 734 N N . LYS A 1 87 ? -16.625 -14.612 3.657 1.00 90.62 87 LYS A N 1
ATOM 735 C CA . LYS A 1 87 ? -16.935 -13.177 3.576 1.00 90.62 87 LYS A CA 1
ATOM 736 C C . LYS A 1 87 ? -17.051 -12.715 2.133 1.00 90.62 87 LYS A C 1
ATOM 738 O O . LYS A 1 87 ? -16.479 -13.342 1.236 1.00 90.62 87 LYS A O 1
ATOM 743 N N . ASP A 1 88 ? -17.764 -11.612 1.919 1.00 86.81 88 ASP A N 1
ATOM 744 C CA . ASP A 1 88 ? -17.755 -10.948 0.618 1.00 86.81 88 ASP A CA 1
ATOM 745 C C . ASP A 1 88 ? -16.429 -10.198 0.439 1.00 86.81 88 ASP A C 1
ATOM 747 O O . ASP A 1 88 ? -16.145 -9.195 1.097 1.00 86.81 88 ASP A O 1
ATOM 751 N N . VAL A 1 89 ? -15.577 -10.743 -0.427 1.00 87.25 89 VAL A N 1
ATOM 752 C CA . VAL A 1 89 ? -14.270 -10.178 -0.753 1.00 87.25 89 VAL A CA 1
ATOM 753 C C . VAL A 1 89 ? -14.251 -9.890 -2.246 1.00 87.25 89 VAL A C 1
ATOM 755 O O . VAL A 1 89 ? -13.896 -10.743 -3.067 1.00 87.25 89 VAL A O 1
ATOM 758 N N . SER A 1 90 ? -14.656 -8.673 -2.606 1.00 80.94 90 SER A N 1
ATOM 759 C CA . SER A 1 90 ? -14.565 -8.194 -3.987 1.00 80.94 90 SER A CA 1
ATOM 760 C C . SER A 1 90 ? -13.103 -8.097 -4.458 1.00 80.94 90 SER A C 1
ATOM 762 O O . SER A 1 90 ? -12.160 -8.224 -3.675 1.00 80.94 90 SER A O 1
ATOM 764 N N . SER A 1 91 ? -12.881 -7.881 -5.760 1.00 72.06 91 SER A N 1
ATOM 765 C CA . SER A 1 91 ? -11.555 -7.993 -6.397 1.00 72.06 91 SER A CA 1
ATOM 766 C C . SER A 1 91 ? -10.449 -7.132 -5.773 1.00 72.06 91 SER A C 1
ATOM 768 O O . SER A 1 91 ? -9.275 -7.496 -5.876 1.00 72.06 91 SER A O 1
ATOM 770 N N . ASP A 1 92 ? -10.818 -6.024 -5.127 1.00 77.69 92 ASP A N 1
ATOM 771 C CA . ASP A 1 92 ? -9.894 -5.071 -4.507 1.00 77.69 92 ASP A CA 1
ATOM 772 C C . ASP A 1 92 ? -9.895 -5.107 -2.973 1.00 77.69 92 ASP A C 1
ATOM 774 O O . ASP A 1 92 ? -9.123 -4.370 -2.363 1.00 77.69 92 ASP A O 1
ATOM 778 N N . GLN A 1 93 ? -10.715 -5.962 -2.356 1.00 88.62 93 GLN A N 1
ATOM 779 C CA . GLN A 1 93 ? -10.788 -6.107 -0.906 1.00 88.62 93 GLN A CA 1
ATOM 780 C C . GLN A 1 93 ? -9.871 -7.220 -0.407 1.00 88.62 93 GLN A C 1
ATOM 782 O O . GLN A 1 93 ? -9.574 -8.199 -1.095 1.00 88.62 93 GLN A O 1
ATOM 787 N N . PHE A 1 94 ? -9.405 -7.051 0.820 1.00 93.00 94 PHE A N 1
ATOM 788 C CA . PHE A 1 94 ? -8.572 -8.005 1.533 1.00 93.00 94 PHE A CA 1
ATOM 789 C C . PHE A 1 94 ? -8.612 -7.664 3.019 1.00 93.00 94 PHE A C 1
ATOM 791 O O . PHE A 1 94 ? -8.797 -6.503 3.396 1.00 93.00 94 PHE A O 1
ATOM 798 N N . GLN A 1 95 ? -8.390 -8.668 3.866 1.00 94.94 95 GLN A N 1
ATOM 799 C CA . GLN A 1 95 ? -8.175 -8.418 5.286 1.00 94.94 95 GLN A CA 1
ATOM 800 C C . GLN A 1 95 ? -6.819 -7.743 5.491 1.00 94.94 95 GLN A C 1
ATOM 802 O O . GLN A 1 95 ? -6.710 -6.737 6.188 1.00 94.94 95 GLN A O 1
ATOM 807 N N . ARG A 1 96 ? -5.783 -8.266 4.826 1.00 95.50 96 ARG A N 1
ATOM 808 C CA . ARG A 1 96 ? -4.441 -7.678 4.793 1.00 95.50 96 ARG A CA 1
ATOM 809 C C . ARG A 1 96 ? -3.808 -7.834 3.421 1.00 95.50 96 ARG A C 1
ATOM 811 O O . ARG A 1 96 ? -4.070 -8.801 2.710 1.00 95.50 96 ARG A O 1
ATOM 818 N N . VAL A 1 97 ? -2.920 -6.911 3.076 1.00 96.50 97 VAL A N 1
ATOM 819 C CA . VAL A 1 97 ? -2.033 -7.052 1.921 1.00 96.50 97 VAL A CA 1
ATOM 820 C C . VAL A 1 97 ? -0.604 -6.710 2.310 1.00 96.50 97 VAL A C 1
ATOM 822 O O . VAL A 1 97 ? -0.364 -5.787 3.087 1.00 96.50 97 VAL A O 1
ATOM 825 N N . TRP A 1 98 ? 0.343 -7.437 1.732 1.00 97.94 98 TRP A N 1
ATOM 826 C CA . TRP A 1 98 ? 1.770 -7.140 1.765 1.00 97.94 98 TRP A CA 1
ATOM 827 C C . TRP A 1 98 ? 2.270 -7.021 0.332 1.00 97.94 98 TRP A C 1
ATOM 829 O O . TRP A 1 98 ? 2.008 -7.903 -0.487 1.00 97.94 98 TRP A O 1
ATOM 839 N N . SER A 1 99 ? 2.978 -5.939 0.022 1.00 97.44 99 SER A N 1
ATOM 840 C CA . SER A 1 99 ? 3.623 -5.740 -1.272 1.00 97.44 99 SER A CA 1
ATOM 841 C C . SER A 1 99 ? 5.132 -5.896 -1.151 1.00 97.44 99 SER A C 1
ATOM 843 O O . SER A 1 99 ? 5.756 -5.430 -0.196 1.00 97.44 99 SER A O 1
ATOM 845 N N . TYR A 1 100 ? 5.715 -6.567 -2.135 1.00 97.50 100 TYR A N 1
ATOM 846 C CA . TYR A 1 100 ? 7.123 -6.924 -2.191 1.00 97.50 100 TYR A CA 1
ATOM 847 C C . TYR A 1 100 ? 7.732 -6.449 -3.506 1.00 97.50 100 TYR A C 1
ATOM 849 O O . TYR A 1 100 ? 7.061 -6.407 -4.543 1.00 97.50 100 TYR A O 1
ATOM 857 N N . ASP A 1 101 ? 9.018 -6.114 -3.467 1.00 95.12 101 ASP A N 1
ATOM 858 C CA . ASP A 1 101 ? 9.786 -5.804 -4.666 1.00 95.12 101 ASP A CA 1
ATOM 859 C C . ASP A 1 101 ? 10.050 -7.066 -5.500 1.00 95.12 101 ASP A C 1
ATOM 861 O O . ASP A 1 101 ? 9.753 -8.199 -5.114 1.00 95.12 101 ASP A O 1
ATOM 865 N N . ARG A 1 102 ? 10.670 -6.872 -6.663 1.00 93.00 102 ARG A N 1
ATOM 866 C CA . ARG A 1 102 ? 11.087 -7.960 -7.555 1.00 93.00 102 ARG A CA 1
ATOM 867 C C . ARG A 1 102 ? 12.092 -8.953 -6.954 1.00 93.00 102 ARG A C 1
ATOM 869 O O . ARG A 1 102 ? 12.311 -10.000 -7.554 1.00 93.00 102 ARG A O 1
ATOM 876 N N . PHE A 1 103 ? 12.720 -8.622 -5.828 1.00 93.31 103 PHE A N 1
ATOM 877 C CA . PHE A 1 103 ? 13.697 -9.449 -5.117 1.00 93.31 103 PHE A CA 1
ATOM 878 C C . PHE A 1 103 ? 13.076 -10.176 -3.916 1.00 93.31 103 PHE A C 1
ATOM 880 O O . PHE A 1 103 ? 13.757 -10.943 -3.237 1.00 93.31 103 PHE A O 1
ATOM 887 N N . GLY A 1 104 ? 11.773 -9.993 -3.677 1.00 94.12 104 GLY A N 1
ATOM 888 C CA . GLY A 1 104 ? 11.062 -10.590 -2.552 1.00 94.12 104 GLY A CA 1
ATOM 889 C C . GLY A 1 104 ? 11.261 -9.844 -1.231 1.00 94.12 104 GLY A C 1
ATOM 890 O O . GLY A 1 104 ? 10.945 -10.397 -0.177 1.00 94.12 104 GLY A O 1
ATOM 891 N N . SER A 1 105 ? 11.762 -8.606 -1.261 1.00 95.25 105 SER A N 1
ATOM 892 C CA . SER A 1 105 ? 11.863 -7.740 -0.083 1.00 95.25 105 SER A CA 1
ATOM 893 C C . SER A 1 105 ? 10.523 -7.063 0.179 1.00 95.25 105 SER A C 1
ATOM 895 O O . SER A 1 105 ? 9.910 -6.527 -0.744 1.00 95.25 105 SER A O 1
ATOM 897 N N . LEU A 1 106 ? 10.067 -7.058 1.433 1.00 96.81 106 LEU A N 1
ATOM 898 C CA . LEU A 1 106 ? 8.835 -6.369 1.817 1.00 96.81 106 LEU A CA 1
ATOM 899 C C . LEU A 1 106 ? 8.992 -4.855 1.614 1.00 96.81 106 LEU A C 1
ATOM 901 O O . LEU A 1 106 ? 9.921 -4.248 2.142 1.00 96.81 106 LEU A O 1
ATOM 905 N N . ILE A 1 107 ? 8.059 -4.254 0.880 1.00 95.00 107 ILE A N 1
ATOM 906 C CA . ILE A 1 107 ? 8.007 -2.815 0.613 1.00 95.00 107 ILE A CA 1
ATOM 907 C C . ILE A 1 107 ? 6.971 -2.132 1.509 1.00 95.00 107 ILE A C 1
ATOM 909 O O . ILE A 1 107 ? 7.229 -1.066 2.067 1.00 95.00 107 ILE A O 1
ATOM 913 N N . SER A 1 108 ? 5.766 -2.695 1.589 1.00 96.38 108 SER A N 1
ATOM 914 C CA . SER A 1 108 ? 4.661 -2.116 2.351 1.00 96.38 108 SER A CA 1
ATOM 915 C C . SER A 1 108 ? 3.670 -3.190 2.781 1.00 96.38 108 SER A C 1
ATOM 917 O O . SER A 1 108 ? 3.650 -4.298 2.249 1.00 96.38 108 SER A O 1
ATOM 919 N N . ARG A 1 109 ? 2.825 -2.840 3.745 1.00 95.88 109 ARG A N 1
ATOM 920 C CA . ARG A 1 109 ? 1.682 -3.635 4.197 1.00 95.88 109 ARG A CA 1
ATOM 921 C C . ARG A 1 109 ? 0.501 -2.727 4.510 1.00 95.88 109 ARG A C 1
ATOM 923 O O . ARG A 1 109 ? 0.737 -1.549 4.788 1.00 95.88 109 ARG A O 1
ATOM 930 N N . SER A 1 110 ? -0.718 -3.253 4.499 1.00 94.88 110 SER A N 1
ATOM 931 C CA . SER A 1 110 ? -1.891 -2.525 4.993 1.00 94.88 110 SER A CA 1
ATOM 932 C C . SER A 1 110 ? -1.929 -2.478 6.524 1.00 94.88 110 SER A C 1
ATOM 934 O O . SER A 1 110 ? -1.403 -3.359 7.212 1.00 94.88 110 SER A O 1
ATOM 936 N N . TYR A 1 111 ? -2.565 -1.429 7.047 1.00 94.69 111 TYR A N 1
ATOM 937 C CA . TYR A 1 111 ? -2.763 -1.187 8.483 1.00 94.69 111 TYR A CA 1
ATOM 938 C C . TYR A 1 111 ? -4.240 -1.138 8.893 1.00 94.69 111 TYR A C 1
ATOM 940 O O . TYR A 1 111 ? -4.555 -0.821 10.036 1.00 94.69 111 TYR A O 1
ATOM 948 N N . ALA A 1 112 ? -5.137 -1.446 7.962 1.00 93.88 112 ALA A N 1
ATOM 949 C CA . ALA A 1 112 ? -6.552 -1.633 8.213 1.00 93.88 112 ALA A CA 1
ATOM 950 C C . ALA A 1 112 ? -7.123 -2.644 7.209 1.00 93.88 112 ALA A C 1
ATOM 952 O O . ALA A 1 112 ? -6.559 -2.829 6.124 1.00 93.88 112 ALA A O 1
ATOM 953 N N . THR A 1 113 ? -8.216 -3.305 7.590 1.00 93.56 113 THR A N 1
ATOM 954 C CA . THR A 1 113 ? -8.971 -4.193 6.692 1.00 93.56 113 THR A CA 1
ATOM 955 C C . THR A 1 113 ? -9.787 -3.375 5.695 1.00 93.56 113 THR A C 1
ATOM 957 O O . THR A 1 113 ? -10.315 -2.318 6.040 1.00 93.56 113 THR A O 1
ATOM 960 N N . GLU A 1 114 ? -9.903 -3.871 4.464 1.00 91.44 114 GLU A N 1
ATOM 961 C CA . GLU A 1 114 ? -10.799 -3.316 3.437 1.00 91.44 114 GLU A CA 1
ATOM 962 C C . GLU A 1 114 ? -12.074 -4.158 3.256 1.00 91.44 114 GLU A C 1
ATOM 964 O O . GLU A 1 114 ? -12.910 -3.858 2.401 1.00 91.44 114 GLU A O 1
ATOM 969 N N . VAL A 1 115 ? -12.235 -5.221 4.048 1.00 92.12 115 VAL A N 1
ATOM 970 C CA . VAL A 1 115 ? -13.422 -6.081 4.020 1.00 92.12 115 VAL A CA 1
ATOM 971 C C . VAL A 1 115 ? -14.614 -5.310 4.582 1.00 92.12 115 VAL A C 1
ATOM 973 O O . VAL A 1 115 ? -14.582 -4.859 5.725 1.00 92.12 115 VAL A O 1
ATOM 976 N N . ILE A 1 116 ? -15.667 -5.162 3.776 1.00 88.12 116 ILE A N 1
ATOM 977 C CA . ILE A 1 116 ? -16.841 -4.348 4.128 1.00 88.12 116 ILE A CA 1
ATOM 978 C C . ILE A 1 116 ? -17.590 -4.904 5.345 1.00 88.12 116 ILE A C 1
ATOM 980 O O . ILE A 1 116 ? -18.026 -4.132 6.194 1.00 88.12 116 ILE A O 1
ATOM 984 N N . ASP A 1 117 ? -17.646 -6.231 5.474 1.00 89.38 117 ASP A N 1
ATOM 985 C CA . ASP A 1 117 ? -18.266 -6.922 6.611 1.00 89.38 117 ASP A CA 1
ATOM 986 C C . ASP A 1 117 ? -17.576 -6.588 7.947 1.00 89.38 117 ASP A C 1
ATOM 988 O O . ASP A 1 117 ? -18.163 -6.768 9.011 1.00 89.38 117 ASP A O 1
ATOM 992 N N . ASP A 1 118 ? -16.341 -6.077 7.895 1.00 90.06 118 ASP A N 1
ATOM 993 C CA . ASP A 1 118 ? -15.533 -5.717 9.057 1.00 90.06 118 ASP A CA 1
ATOM 994 C C . ASP A 1 118 ? -15.502 -4.204 9.328 1.00 90.06 118 ASP A C 1
ATOM 996 O O . ASP A 1 118 ? -14.698 -3.761 10.145 1.00 90.06 118 ASP A O 1
ATOM 1000 N N . ILE A 1 119 ? -16.348 -3.392 8.678 1.00 87.44 119 ILE A N 1
ATOM 1001 C CA . ILE A 1 119 ? -16.301 -1.920 8.791 1.00 87.44 119 ILE A CA 1
ATOM 1002 C C . ILE A 1 119 ? -16.496 -1.400 10.227 1.00 87.44 119 ILE A C 1
ATOM 1004 O O . ILE A 1 119 ? -15.903 -0.388 10.606 1.00 87.44 119 ILE A O 1
ATOM 1008 N N . GLU A 1 120 ? -17.268 -2.128 11.035 1.00 87.12 120 GLU A N 1
ATOM 1009 C CA . GLU A 1 120 ? -17.498 -1.837 12.456 1.00 87.12 120 GLU A CA 1
ATOM 1010 C C . GLU A 1 120 ? -16.418 -2.444 13.370 1.00 87.12 120 GLU A C 1
ATOM 1012 O O . GLU A 1 120 ? -16.324 -2.112 14.552 1.00 87.12 120 GLU A O 1
ATOM 1017 N N . HIS A 1 121 ? -15.573 -3.336 12.846 1.00 90.25 121 HIS A N 1
ATOM 1018 C CA . HIS A 1 121 ? -14.484 -3.924 13.614 1.00 90.25 121 HIS A CA 1
ATOM 1019 C C . HIS A 1 121 ? -13.363 -2.889 13.829 1.00 90.25 121 HIS A C 1
ATOM 1021 O O . HIS A 1 121 ? -13.024 -2.136 12.908 1.00 90.25 121 HIS A O 1
ATOM 1027 N N . PRO A 1 122 ? -12.684 -2.870 14.995 1.00 88.62 122 PRO A N 1
ATOM 1028 C CA . PRO A 1 122 ? -11.571 -1.951 15.251 1.00 88.62 122 PRO A CA 1
ATOM 1029 C C . PRO A 1 122 ? -10.449 -1.976 14.200 1.00 88.62 122 PRO A C 1
ATOM 1031 O O . PRO A 1 122 ? -9.752 -0.968 14.045 1.00 88.62 122 PRO A O 1
ATOM 1034 N N . SER A 1 123 ? -10.288 -3.087 13.470 1.00 88.50 123 SER A N 1
ATOM 1035 C CA . SER A 1 123 ? -9.343 -3.239 12.350 1.00 88.50 123 SER A CA 1
ATOM 1036 C C . SER A 1 123 ? -9.658 -2.380 11.134 1.00 88.50 123 SER A C 1
ATOM 1038 O O . SER A 1 123 ? -8.771 -2.175 10.314 1.00 88.50 123 SER A O 1
ATOM 1040 N N . ALA A 1 124 ? -10.903 -1.940 10.939 1.00 91.31 124 ALA A N 1
ATOM 1041 C CA . ALA A 1 124 ? -11.257 -1.096 9.797 1.00 91.31 124 ALA A CA 1
ATOM 1042 C C . ALA A 1 124 ? -10.807 0.356 9.997 1.00 91.31 124 ALA A C 1
ATOM 1044 O O . ALA A 1 124 ? -10.651 1.101 9.029 1.00 91.31 124 ALA A O 1
ATOM 1045 N N . LYS A 1 125 ? -10.555 0.757 11.250 1.00 93.75 125 LYS A N 1
ATOM 1046 C CA . LYS A 1 125 ? -10.094 2.100 11.600 1.00 93.75 125 LYS A CA 1
ATOM 1047 C C . LYS A 1 125 ? -8.591 2.223 11.359 1.00 93.75 125 LYS A C 1
ATOM 1049 O O . LYS A 1 125 ? -7.782 1.616 12.066 1.00 93.75 125 LYS A O 1
ATOM 1054 N N . TYR A 1 126 ? -8.208 3.049 10.392 1.00 95.88 126 TYR A N 1
ATOM 1055 C CA . TYR A 1 126 ? -6.805 3.355 10.143 1.00 95.88 126 TYR A CA 1
ATOM 1056 C C . TYR A 1 126 ? -6.302 4.370 11.170 1.00 95.88 126 TYR A C 1
ATOM 1058 O O . TYR A 1 126 ? -6.895 5.426 11.370 1.00 95.88 126 TYR A O 1
ATOM 1066 N N . ARG A 1 127 ? -5.189 4.042 11.828 1.00 96.75 127 ARG A N 1
ATOM 1067 C CA . ARG A 1 127 ? -4.626 4.834 12.935 1.00 96.75 127 ARG A CA 1
ATOM 1068 C C . ARG A 1 127 ? -3.311 5.522 12.578 1.00 96.75 127 ARG A C 1
ATOM 1070 O O . ARG A 1 127 ? -2.614 6.012 13.459 1.00 96.75 127 ARG A O 1
ATOM 1077 N N . GLY A 1 128 ? -3.002 5.610 11.287 1.00 97.25 128 GLY A N 1
ATOM 1078 C CA . GLY A 1 128 ? -1.792 6.255 10.795 1.00 97.25 128 GLY A CA 1
ATOM 1079 C C . GLY A 1 128 ? -0.595 5.310 10.700 1.00 97.25 128 GLY A C 1
ATOM 1080 O O . GLY A 1 128 ? -0.571 4.226 11.281 1.00 97.25 128 GLY A O 1
ATOM 1081 N N . ARG A 1 129 ? 0.419 5.746 9.953 1.00 97.06 129 ARG A N 1
ATOM 1082 C CA . ARG A 1 129 ? 1.715 5.071 9.840 1.00 97.06 129 ARG A CA 1
ATOM 1083 C C . ARG A 1 129 ? 2.721 5.641 10.821 1.00 97.06 129 ARG A C 1
ATOM 1085 O O . ARG A 1 129 ? 2.691 6.827 11.149 1.00 97.06 129 ARG A O 1
ATOM 1092 N N . ASP A 1 130 ? 3.670 4.801 11.222 1.00 96.56 130 ASP A N 1
ATOM 1093 C CA . ASP A 1 130 ? 4.920 5.310 11.774 1.00 96.56 130 ASP A CA 1
ATOM 1094 C C . ASP A 1 130 ? 5.576 6.222 10.729 1.00 96.56 130 ASP A C 1
ATOM 1096 O O . ASP A 1 130 ? 5.640 5.880 9.543 1.00 96.56 130 ASP A O 1
ATOM 1100 N N . LYS A 1 131 ? 6.057 7.382 11.166 1.00 95.56 131 LYS A N 1
ATOM 1101 C CA . LYS A 1 131 ? 6.711 8.361 10.304 1.00 95.56 131 LYS A CA 1
ATOM 1102 C C . LYS A 1 131 ? 7.900 7.750 9.562 1.00 95.56 131 LYS A C 1
ATOM 1104 O O . LYS A 1 131 ? 8.090 8.045 8.385 1.00 95.56 131 LYS A O 1
ATOM 1109 N N . GLU A 1 132 ? 8.642 6.858 10.214 1.00 94.00 132 GLU A N 1
ATOM 1110 C CA . GLU A 1 132 ? 9.792 6.174 9.610 1.00 94.00 132 GLU A CA 1
ATOM 1111 C C . GLU A 1 132 ? 9.378 5.098 8.587 1.00 94.00 132 GLU A C 1
ATOM 1113 O O . GLU A 1 132 ? 10.171 4.706 7.732 1.00 94.00 132 GLU A O 1
ATOM 1118 N N . ALA A 1 133 ? 8.120 4.640 8.620 1.00 93.62 133 ALA A N 1
ATOM 1119 C CA . ALA A 1 133 ? 7.570 3.692 7.649 1.00 93.62 133 ALA A CA 1
ATOM 1120 C C . ALA A 1 133 ? 7.020 4.373 6.377 1.00 93.62 133 ALA A C 1
ATOM 1122 O O . ALA A 1 133 ? 6.658 3.689 5.413 1.00 93.62 133 ALA A O 1
ATOM 1123 N N . ILE A 1 134 ? 6.934 5.709 6.351 1.00 96.81 134 ILE A N 1
ATOM 1124 C CA . ILE A 1 134 ? 6.528 6.476 5.168 1.00 96.81 134 ILE A CA 1
ATOM 1125 C C . ILE A 1 134 ? 7.733 6.605 4.230 1.00 96.81 134 ILE A C 1
ATOM 1127 O O . ILE A 1 134 ? 8.688 7.327 4.498 1.00 96.81 134 ILE A O 1
ATOM 1131 N N . ARG A 1 135 ? 7.670 5.905 3.093 1.00 96.19 135 ARG A N 1
ATOM 1132 C CA . ARG A 1 135 ? 8.814 5.726 2.180 1.00 96.19 135 ARG A CA 1
ATOM 1133 C C . ARG A 1 135 ? 9.117 6.924 1.284 1.00 96.19 135 ARG A C 1
ATOM 1135 O O . ARG A 1 135 ? 10.269 7.122 0.914 1.00 96.19 135 ARG A O 1
ATOM 1142 N N . PHE A 1 136 ? 8.092 7.685 0.915 1.00 97.81 136 PHE A N 1
ATOM 1143 C CA . PHE A 1 136 ? 8.192 8.789 -0.041 1.00 97.81 136 PHE A CA 1
ATOM 1144 C C . PHE A 1 136 ? 7.736 10.105 0.573 1.00 97.81 136 PHE A C 1
ATOM 1146 O O . PHE A 1 136 ? 6.849 10.126 1.430 1.00 97.81 136 PHE A O 1
ATOM 1153 N N . LYS A 1 137 ? 8.318 11.200 0.095 1.00 96.81 137 LYS A N 1
ATOM 1154 C CA . LYS A 1 137 ? 8.037 12.577 0.499 1.00 96.81 137 LYS A CA 1
ATOM 1155 C C . LYS A 1 137 ? 7.437 13.357 -0.666 1.00 96.81 137 LYS A C 1
ATOM 1157 O O . LYS A 1 137 ? 7.550 12.956 -1.821 1.00 96.81 137 LYS A O 1
ATOM 1162 N N . SER A 1 138 ? 6.813 14.495 -0.364 1.00 95.38 138 SER A N 1
ATOM 1163 C CA . SER A 1 138 ? 6.335 15.412 -1.404 1.00 95.38 138 SER A CA 1
ATOM 1164 C C . SER A 1 138 ? 7.475 15.798 -2.350 1.00 95.38 138 SER A C 1
ATOM 1166 O O . SER A 1 138 ? 8.559 16.161 -1.896 1.00 95.38 138 SER A O 1
ATOM 1168 N N . GLY A 1 139 ? 7.223 15.720 -3.654 1.00 95.31 139 GLY A N 1
ATOM 1169 C CA . GLY A 1 139 ? 8.211 15.948 -4.707 1.00 95.31 139 GLY A CA 1
ATOM 1170 C C . GLY A 1 139 ? 8.933 14.689 -5.204 1.00 95.31 139 GLY A C 1
ATOM 1171 O O . GLY A 1 139 ? 9.599 14.756 -6.240 1.00 95.31 139 GLY A O 1
ATOM 1172 N N . ASP A 1 140 ? 8.786 13.541 -4.534 1.00 97.56 140 ASP A N 1
ATOM 1173 C CA . ASP A 1 140 ? 9.365 12.283 -5.009 1.00 97.56 140 ASP A CA 1
ATOM 1174 C C . ASP A 1 140 ? 8.579 11.740 -6.207 1.00 97.56 140 ASP A C 1
ATOM 1176 O O . ASP A 1 140 ? 7.350 11.629 -6.171 1.00 97.56 140 ASP A O 1
ATOM 1180 N N . ILE A 1 141 ? 9.299 11.363 -7.268 1.00 96.88 141 ILE A N 1
ATOM 1181 C CA . ILE A 1 141 ? 8.724 10.633 -8.401 1.00 96.88 141 ILE A CA 1
ATOM 1182 C C . ILE A 1 141 ? 8.637 9.157 -8.030 1.00 96.88 141 ILE A C 1
ATOM 1184 O O . ILE A 1 141 ? 9.618 8.559 -7.587 1.00 96.88 141 ILE A O 1
ATOM 1188 N N . VAL A 1 142 ? 7.468 8.572 -8.256 1.00 97.06 142 VAL A N 1
ATOM 1189 C CA . VAL A 1 142 ? 7.145 7.190 -7.904 1.00 97.06 142 VAL A CA 1
ATOM 1190 C C . VAL A 1 142 ? 6.432 6.491 -9.054 1.00 97.06 142 VAL A C 1
ATOM 1192 O O . VAL A 1 142 ? 5.951 7.116 -10.004 1.00 97.06 142 VAL A O 1
ATOM 1195 N N . GLU A 1 143 ? 6.359 5.174 -8.951 1.00 96.56 143 GLU A N 1
ATOM 1196 C CA . GLU A 1 143 ? 5.568 4.324 -9.829 1.00 96.56 143 GLU A CA 1
ATOM 1197 C C . GLU A 1 143 ? 4.342 3.795 -9.072 1.00 96.56 143 GLU A C 1
ATOM 1199 O O . GLU A 1 143 ? 4.413 3.490 -7.886 1.00 96.56 143 GLU A O 1
ATOM 1204 N N . VAL A 1 144 ? 3.198 3.725 -9.744 1.00 94.94 144 VAL A N 1
ATOM 1205 C CA . VAL A 1 144 ? 1.895 3.392 -9.161 1.00 94.94 144 VAL A CA 1
ATOM 1206 C C . VAL A 1 144 ? 1.301 2.223 -9.911 1.00 94.94 144 VAL A C 1
ATOM 1208 O O . VAL A 1 144 ? 1.116 2.318 -11.123 1.00 94.94 144 VAL A O 1
ATOM 1211 N N . TYR A 1 145 ? 0.951 1.156 -9.202 1.00 94.50 145 TYR A N 1
ATOM 1212 C CA . TYR A 1 145 ? 0.191 0.069 -9.797 1.00 94.50 145 TYR A CA 1
ATOM 1213 C C . TYR A 1 145 ? -1.300 0.402 -9.846 1.00 94.50 145 TYR A C 1
ATOM 1215 O O . TYR A 1 145 ? -2.003 0.358 -8.838 1.00 94.50 145 TYR A O 1
ATOM 1223 N N . ASP A 1 146 ? -1.790 0.703 -11.045 1.00 91.31 146 ASP A N 1
ATOM 1224 C CA . ASP A 1 146 ? -3.215 0.777 -11.332 1.00 91.31 146 ASP A CA 1
ATOM 1225 C C . ASP A 1 146 ? -3.734 -0.637 -11.621 1.00 91.31 146 ASP A C 1
ATOM 1227 O O . ASP A 1 146 ? -3.610 -1.164 -12.731 1.00 91.31 146 ASP A O 1
ATOM 1231 N N . ARG A 1 147 ? -4.312 -1.250 -10.585 1.00 86.88 147 ARG A N 1
ATOM 1232 C CA . ARG A 1 147 ? -4.878 -2.606 -10.623 1.00 86.88 147 ARG A CA 1
ATOM 1233 C C . ARG A 1 147 ? -5.996 -2.755 -11.647 1.00 86.88 147 ARG A C 1
ATOM 1235 O O . ARG A 1 147 ? -6.111 -3.808 -12.263 1.00 86.88 147 ARG A O 1
ATOM 1242 N N . LYS A 1 148 ? -6.808 -1.711 -11.833 1.00 85.38 148 LYS A N 1
ATOM 1243 C CA . LYS A 1 148 ? -7.990 -1.745 -12.700 1.00 85.38 148 LYS A CA 1
ATOM 1244 C C . LYS A 1 148 ? -7.601 -1.804 -14.172 1.00 85.38 148 LYS A C 1
ATOM 1246 O O . LYS A 1 148 ? -8.268 -2.473 -14.956 1.00 85.38 148 LYS A O 1
ATOM 1251 N N . HIS A 1 149 ? -6.539 -1.094 -14.541 1.00 88.81 149 HIS A N 1
ATOM 1252 C CA . HIS A 1 149 ? -6.073 -1.017 -15.926 1.00 88.81 149 HIS A CA 1
ATOM 1253 C C . HIS A 1 149 ? -4.831 -1.875 -16.201 1.00 88.81 149 HIS A C 1
ATOM 1255 O O . HIS A 1 149 ? -4.346 -1.883 -17.331 1.00 88.81 149 HIS A O 1
ATOM 1261 N N . GLU A 1 150 ? -4.319 -2.587 -15.192 1.00 91.06 150 GLU A N 1
ATOM 1262 C CA . GLU A 1 150 ? -3.103 -3.407 -15.262 1.00 91.06 150 GLU A CA 1
ATOM 1263 C C . GLU A 1 150 ? -1.894 -2.632 -15.825 1.00 91.06 150 GLU A C 1
ATOM 1265 O O . GLU A 1 150 ? -1.133 -3.108 -16.676 1.00 91.06 150 GLU A O 1
ATOM 1270 N N . VAL A 1 151 ? -1.705 -1.397 -15.354 1.00 93.69 151 VAL A N 1
ATOM 1271 C CA . VAL A 1 151 ? -0.575 -0.547 -15.751 1.00 93.69 151 VAL A CA 1
ATOM 1272 C C . VAL A 1 151 ? 0.200 -0.054 -14.543 1.00 93.69 151 VAL A C 1
ATOM 1274 O O . VAL A 1 151 ? -0.347 0.151 -13.463 1.00 93.69 151 VAL A O 1
ATOM 1277 N N . ILE A 1 152 ? 1.488 0.190 -14.752 1.00 94.94 152 ILE A N 1
ATOM 1278 C CA . ILE A 1 152 ? 2.285 1.018 -13.857 1.00 94.94 152 ILE A CA 1
ATOM 1279 C C . ILE A 1 152 ? 2.289 2.432 -14.413 1.00 94.94 152 ILE A C 1
ATOM 1281 O O . ILE A 1 152 ? 2.799 2.646 -15.512 1.00 94.94 152 ILE A O 1
ATOM 1285 N N . ALA A 1 153 ? 1.734 3.386 -13.673 1.00 93.94 153 ALA A N 1
ATOM 1286 C CA . ALA A 1 153 ? 1.771 4.808 -13.994 1.00 93.94 153 ALA A CA 1
ATOM 1287 C C . ALA A 1 153 ? 2.899 5.506 -13.228 1.00 93.94 153 ALA A C 1
ATOM 1289 O O . ALA A 1 153 ? 3.200 5.156 -12.092 1.00 93.94 153 ALA A O 1
ATOM 1290 N N . ARG A 1 154 ? 3.524 6.517 -13.830 1.00 93.50 154 ARG A N 1
ATOM 1291 C CA . ARG A 1 154 ? 4.539 7.345 -13.166 1.00 93.50 154 ARG A CA 1
ATOM 1292 C C . ARG A 1 154 ? 3.930 8.655 -12.709 1.00 93.50 154 ARG A C 1
ATOM 1294 O O . ARG A 1 154 ? 3.275 9.342 -13.493 1.00 93.50 154 ARG A O 1
ATOM 1301 N N . GLY A 1 155 ? 4.169 8.996 -11.453 1.00 93.06 155 GLY A N 1
ATOM 1302 C CA . GLY A 1 155 ? 3.604 10.174 -10.814 1.00 93.06 155 GLY A CA 1
ATOM 1303 C C . GLY A 1 155 ? 4.565 10.819 -9.837 1.00 93.06 155 GLY A C 1
ATOM 1304 O O . GLY A 1 155 ? 5.687 10.355 -9.651 1.00 93.06 155 GLY A O 1
ATOM 1305 N N . ILE A 1 156 ? 4.109 11.897 -9.214 1.00 95.25 156 ILE A N 1
ATOM 1306 C CA . ILE A 1 156 ? 4.862 12.637 -8.201 1.00 95.25 156 ILE A CA 1
ATOM 1307 C C . ILE A 1 156 ? 4.009 12.853 -6.962 1.00 95.25 156 ILE A C 1
ATOM 1309 O O . ILE A 1 156 ? 2.832 13.214 -7.060 1.00 95.25 156 ILE A O 1
ATOM 1313 N N . VAL A 1 157 ? 4.595 12.571 -5.801 1.00 96.44 157 VAL A N 1
ATOM 1314 C CA . VAL A 1 157 ? 3.927 12.663 -4.500 1.00 96.44 157 VAL A CA 1
ATOM 1315 C C . VAL A 1 157 ? 3.669 14.129 -4.171 1.00 96.44 157 VAL A C 1
ATOM 1317 O O . VAL A 1 157 ? 4.579 14.950 -4.262 1.00 96.44 157 VAL A O 1
ATOM 1320 N N . VAL A 1 158 ? 2.445 14.451 -3.752 1.00 94.06 158 VAL A N 1
ATOM 1321 C CA . VAL A 1 158 ? 2.081 15.778 -3.216 1.00 94.06 158 VAL A CA 1
ATOM 1322 C C . VAL A 1 158 ? 1.694 15.733 -1.744 1.00 94.06 158 VAL A C 1
ATOM 1324 O O . VAL A 1 158 ? 1.866 16.714 -1.029 1.00 94.06 158 VAL A O 1
ATOM 1327 N N . LYS A 1 159 ? 1.190 14.593 -1.265 1.00 94.38 159 LYS A N 1
ATOM 1328 C CA . LYS A 1 159 ? 0.862 14.390 0.147 1.00 94.38 159 LYS A CA 1
ATOM 1329 C C . LYS A 1 159 ? 1.148 12.953 0.546 1.00 94.38 159 LYS A C 1
ATOM 1331 O O . LYS A 1 159 ? 0.934 12.022 -0.232 1.00 94.38 159 LYS A O 1
ATOM 1336 N N . THR A 1 160 ? 1.643 12.794 1.763 1.00 96.94 160 THR A N 1
ATOM 1337 C CA . THR A 1 160 ? 1.934 11.499 2.368 1.00 96.94 160 THR A CA 1
ATOM 1338 C C . THR A 1 160 ? 0.720 10.962 3.134 1.00 96.94 160 THR A C 1
ATOM 1340 O O . THR A 1 160 ? -0.157 11.747 3.502 1.00 96.94 160 THR A O 1
ATOM 1343 N N . PRO A 1 161 ? 0.683 9.650 3.418 1.00 97.00 161 PRO A N 1
ATOM 1344 C CA . PRO A 1 161 ? -0.288 9.064 4.334 1.00 97.00 161 PRO A CA 1
ATOM 1345 C C . PRO A 1 161 ? -0.211 9.721 5.708 1.00 97.00 161 PRO A C 1
ATOM 1347 O O . PRO A 1 161 ? 0.857 10.193 6.111 1.00 97.00 161 PRO A O 1
ATOM 1350 N N . LEU A 1 162 ? -1.330 9.700 6.433 1.00 97.06 162 LEU A N 1
ATOM 1351 C CA . LEU A 1 162 ? -1.392 10.233 7.792 1.00 97.06 162 LEU A CA 1
ATOM 1352 C C . LEU A 1 162 ? -0.443 9.475 8.724 1.00 97.06 162 LEU A C 1
ATOM 1354 O O . LEU A 1 162 ? -0.387 8.239 8.683 1.00 97.06 162 LEU A O 1
ATOM 1358 N N . THR A 1 163 ? 0.260 10.203 9.591 1.00 98.19 163 THR A N 1
ATOM 1359 C CA . THR A 1 163 ? 1.045 9.587 10.671 1.00 98.19 163 THR A CA 1
ATOM 1360 C C . THR A 1 163 ? 0.175 9.232 11.874 1.00 98.19 163 THR A C 1
ATOM 1362 O O . THR A 1 163 ? -0.948 9.720 12.023 1.00 98.19 163 THR A O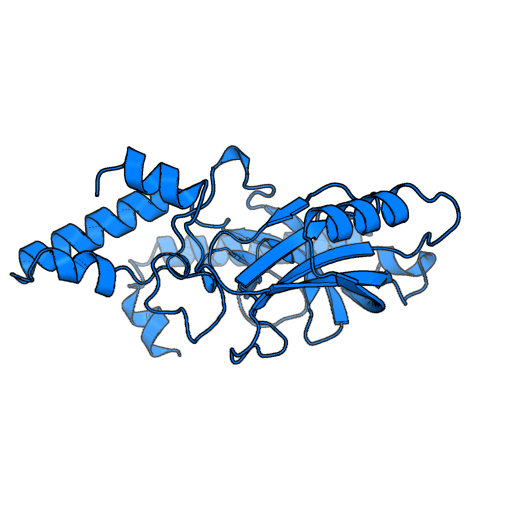 1
ATOM 1365 N N . ILE A 1 164 ? 0.713 8.403 12.770 1.00 98.50 164 ILE A N 1
ATOM 1366 C CA . ILE A 1 164 ? 0.073 8.061 14.049 1.00 98.50 164 ILE A CA 1
ATOM 1367 C C . ILE A 1 164 ? -0.277 9.321 14.851 1.00 98.50 164 ILE A C 1
ATOM 1369 O O . ILE A 1 164 ? -1.380 9.442 15.379 1.00 98.50 164 ILE A O 1
ATOM 1373 N N . GLU A 1 165 ? 0.624 10.300 14.908 1.00 98.25 165 GLU A N 1
ATOM 1374 C CA . GLU A 1 165 ? 0.410 11.558 15.624 1.00 98.25 165 GLU A CA 1
ATOM 1375 C C . GLU A 1 165 ? -0.679 12.424 14.980 1.00 98.25 165 GLU A C 1
ATOM 1377 O O . GLU A 1 165 ? -1.436 13.093 15.685 1.00 98.25 165 GLU A O 1
ATOM 1382 N N . GLU A 1 166 ? -0.777 12.437 13.651 1.00 97.88 166 GLU A N 1
ATOM 1383 C CA . GLU A 1 166 ? -1.827 13.169 12.934 1.00 97.88 166 GLU A CA 1
ATOM 1384 C C . GLU A 1 166 ? -3.197 12.519 13.138 1.00 97.88 166 GLU A C 1
ATOM 1386 O O . GLU A 1 166 ? -4.180 13.207 13.423 1.00 97.88 166 GLU A O 1
ATOM 1391 N N . CYS A 1 167 ? -3.254 11.191 13.062 1.00 98.00 167 CYS A N 1
ATOM 1392 C CA . CYS A 1 167 ? -4.454 10.418 13.349 1.00 98.00 167 CYS A CA 1
ATOM 1393 C C . CYS A 1 167 ? -4.895 10.555 14.813 1.00 98.00 167 CYS A C 1
ATOM 1395 O O . CYS A 1 167 ? -6.092 10.688 15.072 1.00 98.00 167 CYS A O 1
ATOM 1397 N N . TRP A 1 168 ? -3.953 10.615 15.758 1.00 97.94 168 TRP A N 1
ATOM 1398 C CA . TRP A 1 168 ? -4.245 10.903 17.162 1.00 97.94 168 TRP A CA 1
ATOM 1399 C C . TRP A 1 168 ? -4.839 12.301 17.347 1.00 97.94 168 TRP A C 1
ATOM 1401 O O . TRP A 1 168 ? -5.865 12.449 18.005 1.00 97.94 168 TRP A O 1
ATOM 1411 N N . LYS A 1 169 ? -4.262 13.334 16.715 1.00 97.81 169 LYS A N 1
ATOM 1412 C CA . LYS A 1 169 ? -4.824 14.697 16.754 1.00 97.81 169 LYS A CA 1
ATOM 1413 C C . LYS A 1 169 ? -6.254 14.744 16.217 1.00 97.81 169 LYS A C 1
ATOM 1415 O O . LYS A 1 169 ? -7.091 15.416 16.810 1.00 97.81 169 LYS A O 1
ATOM 1420 N N . LYS A 1 170 ? -6.544 14.011 15.137 1.00 97.25 170 LYS A N 1
ATOM 1421 C CA . LYS A 1 170 ? -7.909 13.868 14.605 1.00 97.25 170 LYS A CA 1
ATOM 1422 C C . LYS A 1 170 ? -8.847 13.202 15.613 1.00 97.25 170 LYS A C 1
ATOM 1424 O O . LYS A 1 170 ? -9.960 13.673 15.801 1.00 97.25 170 LYS A O 1
ATOM 1429 N N . LEU A 1 171 ? -8.400 12.150 16.299 1.00 96.25 171 LEU A N 1
ATOM 1430 C CA . LEU A 1 171 ? -9.196 11.499 17.343 1.00 96.25 171 LEU A CA 1
ATOM 1431 C C . LEU A 1 171 ? -9.486 12.446 18.522 1.00 96.25 171 LEU A C 1
ATOM 1433 O O . LEU A 1 171 ? -10.600 12.460 19.037 1.00 96.25 171 LEU A O 1
ATOM 1437 N N . GLU A 1 172 ? -8.507 13.253 18.940 1.00 96.81 172 GLU A N 1
ATOM 1438 C CA . GLU A 1 172 ? -8.709 14.277 19.976 1.00 96.81 172 GLU A CA 1
ATOM 1439 C C . GLU A 1 172 ? -9.714 15.350 19.536 1.00 96.81 172 GLU A C 1
ATOM 1441 O O . GLU A 1 172 ? -10.535 15.779 20.343 1.00 96.81 172 GLU A O 1
ATOM 1446 N N . GLN A 1 173 ? -9.686 15.760 18.264 1.00 96.06 173 GLN A N 1
ATOM 1447 C CA . GLN A 1 173 ? -10.673 16.691 17.703 1.00 96.06 173 GLN A CA 1
ATOM 1448 C C . GLN A 1 173 ? -12.087 16.110 17.783 1.00 96.06 173 GLN A C 1
ATOM 1450 O O . GLN A 1 173 ? -12.951 16.731 18.397 1.00 96.06 173 GLN A O 1
ATOM 1455 N N . VAL A 1 174 ? -12.282 14.880 17.296 1.00 96.12 174 VAL A N 1
ATOM 1456 C CA . VAL A 1 174 ? -13.570 14.169 17.383 1.00 96.12 174 VAL A CA 1
ATOM 1457 C C . VAL A 1 174 ? -14.034 14.035 18.835 1.00 96.12 174 VAL A C 1
ATOM 1459 O O . VAL A 1 174 ? -15.214 14.204 19.136 1.00 96.12 174 VAL A O 1
ATOM 1462 N N . ARG A 1 175 ? -13.115 13.772 19.774 1.00 95.38 175 ARG A N 1
ATOM 1463 C CA . ARG A 1 175 ? -13.452 13.706 21.201 1.00 95.38 175 ARG A CA 1
ATOM 1464 C C . ARG A 1 175 ? -13.973 15.039 21.728 1.00 95.38 175 ARG A C 1
ATOM 1466 O O . ARG A 1 175 ? -14.958 15.050 22.461 1.00 95.38 175 ARG A O 1
ATOM 1473 N N . ASN A 1 176 ? -13.321 16.142 21.375 1.00 95.75 176 ASN A N 1
ATOM 1474 C CA . ASN A 1 176 ? -13.740 17.474 21.804 1.00 95.75 176 ASN A CA 1
ATOM 1475 C C . ASN A 1 176 ? -15.104 17.853 21.214 1.00 95.75 176 ASN A C 1
ATOM 1477 O O . ASN A 1 176 ? -15.928 18.420 21.927 1.00 95.75 176 ASN A O 1
ATOM 1481 N N . GLU A 1 177 ? -15.354 17.499 19.953 1.00 95.88 177 GLU A N 1
ATOM 1482 C CA . GLU A 1 177 ? -16.648 17.684 19.285 1.00 95.88 177 GLU A CA 1
ATOM 1483 C C . GLU A 1 177 ? -17.753 16.885 19.992 1.00 95.88 177 GLU A C 1
ATOM 1485 O O . GLU A 1 177 ? -18.759 17.463 20.396 1.00 95.88 177 GLU A O 1
ATOM 1490 N N . CYS A 1 178 ? -17.520 15.599 20.282 1.00 95.75 178 CYS A N 1
ATOM 1491 C CA . CYS A 1 178 ? -18.476 14.769 21.023 1.00 95.75 178 CYS A CA 1
ATOM 1492 C C . CYS A 1 178 ? -18.808 15.357 22.406 1.00 95.75 178 CYS A C 1
ATOM 1494 O O . CYS A 1 178 ? -19.970 15.393 22.803 1.00 95.75 178 CYS A O 1
ATOM 1496 N N . VAL A 1 179 ? -17.800 15.849 23.139 1.00 95.62 179 VAL A N 1
ATOM 1497 C CA . VAL A 1 179 ? -18.005 16.499 24.446 1.00 95.62 179 VAL A CA 1
ATOM 1498 C C . VAL A 1 179 ? -18.823 17.783 24.306 1.00 95.62 179 VAL A C 1
ATOM 1500 O O . VAL A 1 179 ? -19.715 18.021 25.120 1.00 95.62 179 VAL A O 1
ATOM 1503 N N . ALA A 1 180 ? -18.542 18.601 23.289 1.00 96.06 180 ALA A N 1
ATOM 1504 C CA . ALA A 1 180 ? -19.276 19.839 23.035 1.00 96.06 180 ALA A CA 1
ATOM 1505 C C . ALA A 1 180 ? -20.753 19.581 22.687 1.00 96.06 180 ALA A C 1
ATOM 1507 O O . ALA A 1 180 ? -21.619 20.364 23.073 1.00 96.06 180 ALA A O 1
ATOM 1508 N N . GLU A 1 181 ? -21.039 18.466 22.017 1.00 96.38 181 GLU A N 1
ATOM 1509 C CA . GLU A 1 181 ? -22.392 18.030 21.657 1.00 96.38 181 GLU A CA 1
ATOM 1510 C C . GLU A 1 181 ? -23.109 17.248 22.774 1.00 96.38 181 GLU A C 1
ATOM 1512 O O . GLU A 1 181 ? -24.280 16.897 22.635 1.00 96.38 181 GLU A O 1
ATOM 1517 N N . GLY A 1 182 ? -22.439 16.983 23.902 1.00 96.06 182 GLY A N 1
ATOM 1518 C CA . GLY A 1 182 ? -23.000 16.194 25.003 1.00 96.06 182 GLY A CA 1
ATOM 1519 C C . GLY A 1 182 ? -23.181 14.710 24.665 1.00 96.06 182 GLY A C 1
ATOM 1520 O O . GLY A 1 182 ? -23.981 14.028 25.309 1.00 96.06 182 GLY A O 1
ATOM 1521 N N . LEU A 1 183 ? -22.455 14.211 23.662 1.00 96.38 183 LEU A N 1
ATOM 1522 C CA . LEU A 1 183 ? -22.470 12.811 23.261 1.00 96.38 183 LEU A CA 1
ATOM 1523 C C . LEU A 1 183 ? -21.703 11.943 24.266 1.00 96.38 183 LEU A C 1
ATOM 1525 O O . LEU A 1 183 ? -20.711 12.388 24.858 1.00 96.38 183 LEU A O 1
ATOM 1529 N N . PRO A 1 184 ? -22.126 10.685 24.462 1.00 93.88 184 PRO A N 1
ATOM 1530 C CA . PRO A 1 184 ? -21.445 9.797 25.384 1.00 93.88 184 PRO A CA 1
ATOM 1531 C C . PRO A 1 184 ? -20.091 9.325 24.806 1.00 93.88 184 PRO A C 1
ATOM 1533 O O . PRO A 1 184 ? -19.914 9.332 23.582 1.00 93.88 184 PRO A O 1
ATOM 1536 N N . PRO A 1 185 ? -19.116 8.928 25.653 1.00 87.56 185 PRO A N 1
ATOM 1537 C CA . PRO A 1 185 ? -17.735 8.649 25.237 1.00 87.56 185 PRO A CA 1
ATOM 1538 C C . PRO A 1 185 ? -17.568 7.600 24.128 1.00 87.56 185 PRO A C 1
ATOM 1540 O O . PRO A 1 185 ? -16.624 7.689 23.343 1.00 87.56 185 PRO A O 1
ATOM 1543 N N . GLU A 1 186 ? -18.462 6.618 24.050 1.00 89.00 186 GLU A N 1
ATOM 1544 C CA . GLU A 1 186 ? -18.505 5.595 23.002 1.00 89.00 186 GLU A CA 1
ATOM 1545 C C . GLU A 1 186 ? -18.666 6.192 21.595 1.00 89.00 186 GLU A C 1
ATOM 1547 O O . GLU A 1 186 ? -18.056 5.698 20.646 1.00 89.00 186 GLU A O 1
ATOM 1552 N N . SER A 1 187 ? -19.351 7.335 21.483 1.00 92.19 187 SER A N 1
ATOM 1553 C CA . SER A 1 187 ? -19.599 8.030 20.212 1.00 92.19 187 SER A CA 1
ATOM 1554 C C . SER A 1 187 ? -18.312 8.485 19.529 1.00 92.19 187 SER A C 1
ATOM 1556 O O . SER A 1 187 ? -18.300 8.724 18.324 1.00 92.19 187 SER A O 1
ATOM 1558 N N . VAL A 1 188 ? -17.205 8.610 20.269 1.00 91.56 188 VAL A N 1
ATOM 1559 C CA . VAL A 1 188 ? -15.911 9.011 19.702 1.00 91.56 188 VAL A CA 1
ATOM 1560 C C . VAL A 1 188 ? -15.415 7.984 18.684 1.00 91.56 188 VAL A C 1
ATOM 1562 O O . VAL A 1 188 ? -14.859 8.368 17.659 1.00 91.56 188 VAL A O 1
ATOM 1565 N N . SER A 1 189 ? -15.618 6.688 18.942 1.00 87.00 189 SER A N 1
ATOM 1566 C CA . SER A 1 189 ? -15.204 5.622 18.019 1.00 87.00 189 SER A CA 1
ATOM 1567 C C . SER A 1 189 ? -16.034 5.648 16.733 1.00 87.00 189 SER A C 1
ATOM 1569 O O . SER A 1 189 ? -15.485 5.570 15.629 1.00 87.00 189 SER A O 1
ATOM 1571 N N . ASP A 1 190 ? -17.344 5.840 16.877 1.00 88.19 190 ASP A N 1
ATOM 1572 C CA . ASP A 1 190 ? -18.301 5.865 15.766 1.00 88.19 190 ASP A CA 1
ATOM 1573 C C . ASP A 1 190 ? -18.075 7.085 14.861 1.00 88.19 190 ASP A C 1
ATOM 1575 O O . ASP A 1 190 ? -18.171 7.005 13.634 1.00 88.19 190 ASP A O 1
ATOM 1579 N N . ASN A 1 191 ? -17.683 8.215 15.457 1.00 91.12 191 ASN A N 1
ATOM 1580 C CA . ASN A 1 191 ? -17.384 9.453 14.739 1.00 91.12 191 ASN A CA 1
ATOM 1581 C C . ASN A 1 191 ? -15.930 9.550 14.251 1.00 91.12 191 ASN A C 1
ATOM 1583 O O . ASN A 1 191 ? -15.606 10.427 13.447 1.00 91.12 191 ASN A O 1
ATOM 1587 N N . TYR A 1 192 ? -15.045 8.631 14.649 1.00 93.69 192 TYR A N 1
ATOM 1588 C CA . TYR A 1 192 ? -13.702 8.541 14.083 1.00 93.69 192 TYR A CA 1
ATOM 1589 C C . TYR A 1 192 ? -13.755 7.908 12.683 1.00 93.69 192 TYR A C 1
ATOM 1591 O O . TYR A 1 192 ? -13.712 6.685 12.512 1.00 93.69 192 TYR A O 1
ATOM 1599 N N . ARG A 1 193 ? -13.877 8.764 11.663 1.00 91.69 193 ARG A N 1
ATOM 1600 C CA . ARG A 1 193 ? -14.032 8.391 10.246 1.00 91.69 193 ARG A CA 1
ATOM 1601 C C . ARG A 1 193 ? -12.703 8.392 9.486 1.00 91.69 193 ARG A C 1
ATOM 1603 O O . ARG A 1 193 ? -12.558 9.097 8.494 1.00 91.69 193 ARG A O 1
ATOM 1610 N N . VAL A 1 194 ? -11.731 7.629 9.983 1.00 94.94 194 VAL A N 1
ATOM 1611 C CA . VAL A 1 194 ? -10.463 7.367 9.284 1.00 94.94 194 VAL A CA 1
ATOM 1612 C C . VAL A 1 194 ? -10.351 5.863 9.047 1.00 94.94 194 VAL A C 1
ATOM 1614 O O . VAL A 1 194 ? -10.367 5.076 9.996 1.00 94.94 194 VAL A O 1
ATOM 1617 N N . TYR A 1 195 ? -10.265 5.460 7.784 1.00 93.25 195 TYR A N 1
ATOM 1618 C CA . TYR A 1 195 ? -10.399 4.079 7.320 1.00 93.25 195 TYR A CA 1
ATOM 1619 C C . TYR A 1 195 ? -9.221 3.656 6.439 1.00 93.25 195 TYR A C 1
ATOM 1621 O O . TYR A 1 195 ? -8.325 4.443 6.147 1.00 93.25 195 TYR A O 1
ATOM 1629 N N . ALA A 1 196 ? -9.214 2.402 5.987 1.00 90.38 196 ALA A N 1
ATOM 1630 C CA . ALA A 1 196 ? -8.152 1.857 5.137 1.00 90.38 196 ALA A CA 1
ATOM 1631 C C . ALA A 1 196 ? -7.832 2.710 3.892 1.00 90.38 196 ALA A C 1
ATOM 1633 O O . ALA A 1 196 ? -6.672 2.809 3.501 1.00 90.38 196 ALA A O 1
ATOM 1634 N N . ILE A 1 197 ? -8.826 3.388 3.310 1.00 88.88 197 ILE A N 1
ATOM 1635 C CA . ILE A 1 197 ? -8.633 4.287 2.159 1.00 88.88 197 ILE A CA 1
ATOM 1636 C C . ILE A 1 197 ? -7.758 5.515 2.475 1.00 88.88 197 ILE A C 1
ATOM 1638 O O . ILE A 1 197 ? -7.136 6.082 1.574 1.00 88.88 197 ILE A O 1
ATOM 1642 N N . ASP A 1 198 ? -7.672 5.910 3.748 1.00 93.94 198 ASP A N 1
ATOM 1643 C CA . ASP A 1 198 ? -6.827 7.010 4.221 1.00 93.94 198 ASP A CA 1
ATOM 1644 C C . ASP A 1 198 ? -5.350 6.594 4.368 1.00 93.94 198 ASP A C 1
ATOM 1646 O O . ASP A 1 198 ? -4.471 7.451 4.504 1.00 93.94 198 ASP A O 1
ATOM 1650 N N . ASP A 1 199 ? -5.043 5.291 4.284 1.00 95.50 199 ASP A N 1
ATOM 1651 C CA . ASP A 1 199 ? -3.680 4.770 4.113 1.00 95.50 199 ASP A CA 1
ATOM 1652 C C . ASP A 1 199 ? -3.228 4.936 2.647 1.00 95.50 199 ASP A C 1
ATOM 1654 O O . ASP A 1 199 ? -2.977 3.972 1.910 1.00 95.50 199 ASP A O 1
ATOM 1658 N N . SER A 1 200 ? -3.155 6.192 2.199 1.00 95.75 200 SER A N 1
ATOM 1659 C CA . SER A 1 200 ? -2.888 6.547 0.807 1.00 95.75 200 SER A CA 1
ATOM 1660 C C . SER A 1 200 ? -1.911 7.712 0.635 1.00 95.75 200 SER A C 1
ATOM 1662 O O . SER A 1 200 ? -1.797 8.619 1.459 1.00 95.75 200 SER A O 1
ATOM 1664 N N . TYR A 1 201 ? -1.168 7.666 -0.470 1.00 96.38 201 TYR A N 1
ATOM 1665 C CA . TYR A 1 201 ? -0.456 8.818 -1.012 1.00 96.38 201 TYR A CA 1
ATOM 1666 C C . TYR A 1 201 ? -1.394 9.605 -1.922 1.00 96.38 201 TYR A C 1
ATOM 1668 O O . TYR A 1 201 ? -2.158 9.014 -2.686 1.00 96.38 201 TYR A O 1
ATOM 1676 N N . PHE A 1 202 ? -1.251 10.928 -1.918 1.00 93.94 202 PHE A N 1
ATOM 1677 C CA . PHE A 1 202 ? -1.858 11.777 -2.937 1.00 93.94 202 PHE A CA 1
ATOM 1678 C C . PHE A 1 202 ? -0.806 12.062 -4.001 1.00 93.94 202 PHE A C 1
ATOM 1680 O O . PHE A 1 202 ? 0.305 12.511 -3.689 1.00 93.94 202 PHE A O 1
ATOM 1687 N N . LEU A 1 203 ? -1.154 11.793 -5.255 1.00 92.69 203 LEU A N 1
ATOM 1688 C CA . LEU A 1 203 ? -0.219 11.808 -6.377 1.00 92.69 203 LEU A CA 1
ATOM 1689 C C . LEU A 1 203 ? -0.774 12.594 -7.554 1.00 92.69 203 LEU A C 1
ATOM 1691 O O . LEU A 1 203 ? -1.958 12.494 -7.869 1.00 92.69 203 LEU A O 1
ATOM 1695 N N . ILE A 1 204 ? 0.102 13.306 -8.258 1.00 90.75 204 ILE A N 1
ATOM 1696 C CA . ILE A 1 204 ? -0.204 13.839 -9.587 1.00 90.75 204 ILE A CA 1
ATOM 1697 C C . ILE A 1 204 ? 0.271 12.830 -10.625 1.00 90.75 204 ILE A C 1
ATOM 1699 O O . ILE A 1 204 ? 1.461 12.507 -10.691 1.00 90.75 204 ILE A O 1
ATOM 1703 N N . LEU A 1 205 ? -0.657 12.372 -11.463 1.00 86.69 205 LEU A N 1
ATOM 1704 C CA . LEU A 1 205 ? -0.359 11.572 -12.645 1.00 86.69 205 LEU A CA 1
ATOM 1705 C C . LEU A 1 205 ? -0.440 12.483 -13.883 1.00 86.69 205 LEU A C 1
ATOM 1707 O O . LEU A 1 205 ? -1.510 13.028 -14.142 1.00 86.69 205 LEU A O 1
ATOM 1711 N N . PRO A 1 206 ? 0.629 12.645 -14.690 1.00 72.12 206 PRO A N 1
ATOM 1712 C CA . PRO A 1 206 ? 0.674 13.618 -15.794 1.00 72.12 206 PRO A CA 1
ATOM 1713 C C . PRO A 1 206 ? -0.419 13.484 -16.865 1.00 72.12 206 PRO A C 1
ATOM 1715 O O . PRO A 1 206 ? -0.602 14.394 -17.668 1.00 72.12 206 PRO A O 1
ATOM 1718 N N . GLN A 1 207 ? -1.101 12.340 -16.929 1.00 68.50 207 GLN A N 1
ATOM 1719 C CA . GLN A 1 207 ? -2.107 12.040 -17.948 1.00 68.50 207 GLN A CA 1
ATOM 1720 C C . GLN A 1 207 ? -3.555 12.224 -17.488 1.00 68.50 207 GLN A C 1
ATOM 1722 O O . GLN A 1 207 ? -4.439 12.299 -18.339 1.00 68.50 207 GLN A O 1
ATOM 1727 N N . GLN A 1 208 ? -3.821 12.267 -16.180 1.00 60.72 208 GLN A N 1
ATOM 1728 C CA . GLN A 1 208 ? -5.183 12.438 -15.682 1.00 60.72 208 GLN A CA 1
ATOM 1729 C C . GLN A 1 208 ? -5.435 13.931 -15.451 1.00 60.72 208 GLN A C 1
ATOM 1731 O O . GLN A 1 208 ? -4.688 14.597 -14.742 1.00 60.72 208 GLN A O 1
ATOM 1736 N N . PHE A 1 209 ? -6.464 14.470 -16.111 1.00 41.16 209 PHE A N 1
ATOM 1737 C CA . PHE A 1 209 ? -6.844 15.888 -16.038 1.00 41.16 209 PHE A CA 1
ATOM 1738 C C . PHE A 1 209 ? -7.384 16.302 -14.657 1.00 41.16 209 PHE A C 1
ATOM 1740 O O . PHE A 1 209 ? -7.540 17.493 -14.398 1.00 41.16 209 PHE A O 1
ATOM 1747 N N . THR A 1 210 ? -7.670 15.341 -13.777 1.00 45.47 210 THR A N 1
ATOM 1748 C CA . THR A 1 210 ? -8.147 15.571 -12.413 1.00 45.47 210 THR A CA 1
ATOM 1749 C C . THR A 1 210 ? -6.979 15.773 -11.448 1.00 45.47 210 THR A C 1
ATOM 1751 O O . THR A 1 210 ? -6.046 14.971 -11.390 1.00 45.47 210 THR A O 1
ATOM 1754 N N . SER A 1 211 ? -7.052 16.867 -10.690 1.00 58.47 211 SER A N 1
ATOM 1755 C CA . SER A 1 211 ? -6.213 17.179 -9.532 1.00 58.47 211 SER A CA 1
ATOM 1756 C C . SER A 1 211 ? -6.138 15.982 -8.586 1.00 58.47 211 SER A C 1
ATOM 1758 O O . SER A 1 211 ? -7.189 15.534 -8.156 1.00 58.47 211 SER A O 1
ATOM 1760 N N . SER A 1 212 ? -4.919 15.502 -8.320 1.00 59.72 212 SER A N 1
ATOM 1761 C CA . SER A 1 212 ? -4.519 14.532 -7.282 1.00 59.72 212 SER A CA 1
ATOM 1762 C C . SER A 1 212 ? -5.406 13.292 -7.045 1.00 59.72 212 SER A C 1
ATOM 1764 O O . SER A 1 212 ? -6.589 13.362 -6.744 1.00 59.72 212 SER A O 1
ATOM 1766 N N . ILE A 1 213 ? -4.798 12.105 -7.081 1.00 82.19 213 ILE A N 1
ATOM 1767 C CA . ILE A 1 213 ? -5.501 10.835 -6.829 1.00 82.19 213 ILE A CA 1
ATOM 1768 C C . ILE A 1 213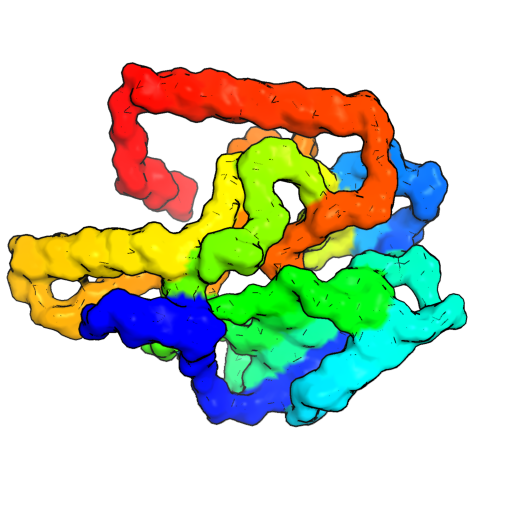 ? -4.984 10.213 -5.536 1.00 82.19 213 ILE A C 1
ATOM 1770 O O . ILE A 1 213 ? -3.773 10.201 -5.302 1.00 82.19 213 ILE A O 1
ATOM 1774 N N . ASN A 1 214 ? -5.903 9.666 -4.738 1.00 88.06 214 ASN A N 1
ATOM 1775 C CA . ASN A 1 214 ? -5.593 8.813 -3.595 1.00 88.06 214 ASN A CA 1
ATOM 1776 C C . ASN A 1 214 ? -5.189 7.424 -4.074 1.00 88.06 214 ASN A C 1
ATOM 1778 O O . ASN A 1 214 ? -5.993 6.702 -4.662 1.00 88.06 214 ASN A O 1
ATOM 1782 N N . ILE A 1 215 ? -3.946 7.045 -3.802 1.00 92.44 215 ILE A N 1
ATOM 1783 C CA . ILE A 1 215 ? -3.404 5.734 -4.143 1.00 92.44 215 ILE A CA 1
ATOM 1784 C C . ILE A 1 215 ? -2.976 5.037 -2.863 1.00 92.44 215 ILE A C 1
ATOM 1786 O O . ILE A 1 215 ? -2.174 5.577 -2.098 1.00 92.44 215 ILE A O 1
ATOM 1790 N N . ARG A 1 216 ? -3.466 3.812 -2.657 1.00 93.75 216 ARG A N 1
ATOM 1791 C CA . ARG A 1 216 ? -3.073 2.966 -1.526 1.00 93.75 216 ARG A CA 1
ATOM 1792 C C . ARG A 1 216 ? -1.556 2.878 -1.430 1.00 93.75 216 ARG A C 1
ATOM 1794 O O . ARG A 1 216 ? -0.864 2.616 -2.413 1.00 93.75 216 ARG A O 1
ATOM 1801 N N . THR A 1 217 ? -1.024 3.002 -0.227 1.00 95.94 217 THR A N 1
ATOM 1802 C CA . THR A 1 217 ? 0.423 2.908 0.032 1.00 95.94 217 THR A CA 1
ATOM 1803 C C . THR A 1 217 ? 1.072 1.608 -0.435 1.00 95.94 217 THR A C 1
ATOM 1805 O O . THR A 1 217 ? 2.265 1.595 -0.751 1.00 95.94 217 THR A O 1
ATOM 1808 N N . CYS A 1 218 ? 0.309 0.515 -0.489 1.00 95.94 218 CYS A N 1
ATOM 1809 C CA . CYS A 1 218 ? 0.775 -0.783 -0.979 1.00 95.94 218 CYS A CA 1
ATOM 1810 C C . CYS A 1 218 ? 0.952 -0.840 -2.501 1.00 95.94 218 CYS A C 1
ATOM 1812 O O . CYS A 1 218 ? 1.631 -1.745 -2.981 1.00 95.94 218 CYS A O 1
ATOM 1814 N N . ASP A 1 219 ? 0.398 0.129 -3.232 1.00 95.69 219 ASP A N 1
ATOM 1815 C CA . ASP A 1 219 ? 0.451 0.214 -4.692 1.00 95.69 219 ASP A CA 1
ATOM 1816 C C . ASP A 1 219 ? 1.414 1.304 -5.193 1.00 95.69 219 ASP A C 1
ATOM 1818 O O . ASP A 1 219 ? 1.508 1.532 -6.397 1.00 95.69 219 ASP A O 1
ATOM 1822 N N . VAL A 1 220 ? 2.162 1.954 -4.291 1.00 97.12 220 VAL A N 1
ATOM 1823 C CA . VAL A 1 220 ? 3.185 2.955 -4.633 1.00 97.12 220 VAL A CA 1
ATOM 1824 C C . VAL A 1 220 ? 4.586 2.364 -4.484 1.00 97.12 220 VAL A C 1
ATOM 1826 O O . VAL A 1 220 ? 4.977 1.889 -3.417 1.00 97.12 220 VAL A O 1
ATOM 1829 N N . PHE A 1 221 ? 5.389 2.437 -5.535 1.00 97.44 221 PHE A N 1
ATOM 1830 C CA . PHE A 1 221 ? 6.701 1.811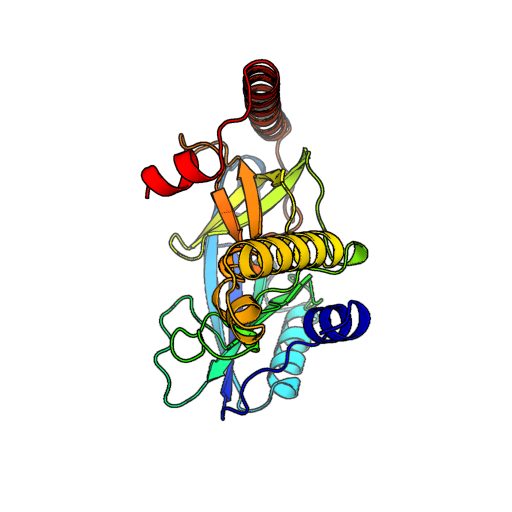 -5.648 1.00 97.44 221 PHE A CA 1
ATOM 1831 C C . PHE A 1 221 ? 7.784 2.848 -5.950 1.00 97.44 221 PHE A C 1
ATOM 1833 O O . PHE A 1 221 ? 7.505 3.884 -6.563 1.00 97.44 221 PHE A O 1
ATOM 1840 N N . PRO A 1 222 ? 9.040 2.592 -5.533 1.00 96.19 222 PRO A N 1
ATOM 1841 C CA . PRO A 1 222 ? 10.152 3.377 -6.037 1.00 96.19 222 PRO A CA 1
ATOM 1842 C C . PRO A 1 222 ? 10.253 3.172 -7.549 1.00 96.19 222 PRO A C 1
ATOM 1844 O O . PRO A 1 222 ? 9.861 2.132 -8.074 1.00 96.19 222 PRO A O 1
ATOM 1847 N N . VAL A 1 223 ? 10.816 4.152 -8.245 1.00 94.94 223 VAL A N 1
ATOM 1848 C CA . VAL A 1 223 ? 11.069 4.042 -9.682 1.00 94.94 223 VAL A CA 1
ATOM 1849 C C . VAL A 1 223 ? 12.012 2.865 -9.948 1.00 94.94 223 VAL A C 1
ATOM 1851 O O . VAL A 1 223 ? 13.186 2.915 -9.579 1.00 94.94 223 VAL A O 1
ATOM 1854 N N . VAL A 1 224 ? 11.502 1.808 -10.587 1.00 91.38 224 VAL A N 1
ATOM 1855 C CA . VAL A 1 224 ? 12.284 0.594 -10.882 1.00 91.38 224 VAL A CA 1
ATOM 1856 C C . VAL A 1 224 ? 13.067 0.748 -12.181 1.00 91.38 224 VAL A C 1
ATOM 1858 O O . VAL A 1 224 ? 14.217 0.315 -12.284 1.00 91.38 224 VAL A O 1
ATOM 1861 N N . TYR A 1 225 ? 12.448 1.365 -13.187 1.00 89.50 225 TYR A N 1
ATOM 1862 C CA . TYR A 1 225 ? 13.057 1.575 -14.496 1.00 89.50 225 TYR A CA 1
ATOM 1863 C C . TYR A 1 225 ? 13.458 3.037 -14.678 1.00 89.50 225 TYR A C 1
ATOM 1865 O O . TYR A 1 225 ? 12.702 3.917 -14.269 1.00 89.50 225 TYR A O 1
ATOM 1873 N N . PRO A 1 226 ? 14.590 3.328 -15.350 1.00 91.12 226 PRO A N 1
ATOM 1874 C CA . PRO A 1 226 ? 14.988 4.698 -15.650 1.00 91.12 226 PRO A CA 1
ATOM 1875 C C . PRO A 1 226 ? 13.857 5.512 -16.288 1.00 91.12 226 PRO A C 1
ATOM 1877 O O . PRO A 1 226 ? 12.995 4.967 -16.979 1.00 91.12 226 PRO A O 1
ATOM 1880 N N . ILE A 1 227 ? 13.884 6.823 -16.068 1.00 93.00 227 ILE A N 1
ATOM 1881 C CA . ILE A 1 227 ? 12.930 7.781 -16.633 1.00 93.00 227 ILE A CA 1
ATOM 1882 C C . ILE A 1 227 ? 13.720 8.752 -17.505 1.00 93.00 227 ILE A C 1
ATOM 1884 O O . ILE A 1 227 ? 14.724 9.308 -17.050 1.00 93.00 227 ILE A O 1
ATOM 1888 N N . ALA A 1 228 ? 13.275 8.952 -18.746 1.00 93.44 228 ALA A N 1
ATOM 1889 C CA . ALA A 1 228 ? 13.836 9.951 -19.648 1.00 93.44 228 ALA A CA 1
ATOM 1890 C C . ALA A 1 228 ? 13.761 11.357 -19.028 1.00 93.44 228 ALA A C 1
ATOM 1892 O O . ALA A 1 228 ? 12.773 11.708 -18.380 1.00 93.44 228 ALA A O 1
ATOM 1893 N N . ASN A 1 229 ? 14.781 12.189 -19.257 1.00 94.38 229 ASN A N 1
ATOM 1894 C CA . ASN A 1 229 ? 14.827 13.540 -18.685 1.00 94.38 229 ASN A CA 1
ATOM 1895 C C . ASN A 1 229 ? 13.627 14.397 -19.110 1.00 94.38 229 ASN A C 1
ATOM 1897 O O . ASN A 1 229 ? 13.043 15.062 -18.264 1.00 94.38 229 ASN A O 1
ATOM 1901 N N . SER A 1 230 ? 13.200 14.301 -20.371 1.00 92.69 230 SER A N 1
ATOM 1902 C CA . SER A 1 230 ? 12.018 15.006 -20.883 1.00 92.69 230 SER A CA 1
ATOM 1903 C C . SER A 1 230 ? 10.743 14.660 -20.109 1.00 92.69 230 SER A C 1
ATOM 1905 O O . SER A 1 230 ? 9.964 15.541 -19.754 1.00 92.69 230 SER A O 1
ATOM 1907 N N . LEU A 1 231 ? 10.544 13.379 -19.790 1.00 91.75 231 LEU A N 1
ATOM 1908 C CA . LEU A 1 231 ? 9.403 12.924 -18.998 1.00 91.75 231 LEU A CA 1
ATOM 1909 C C . LEU A 1 231 ? 9.508 13.392 -17.539 1.00 91.75 231 LEU A C 1
ATOM 1911 O O . LEU A 1 231 ? 8.518 13.819 -16.948 1.00 91.75 231 LEU A O 1
ATOM 1915 N N . ARG A 1 232 ? 10.709 13.349 -16.956 1.00 94.12 232 ARG A N 1
ATOM 1916 C CA . ARG A 1 232 ? 10.955 13.864 -15.603 1.00 94.12 232 ARG A CA 1
ATOM 1917 C C . ARG A 1 232 ? 10.643 15.363 -15.507 1.00 94.12 232 ARG A C 1
ATOM 1919 O O . ARG A 1 232 ? 9.977 15.782 -14.564 1.00 94.12 232 ARG A O 1
ATOM 1926 N N . GLU A 1 233 ? 11.086 16.153 -16.481 1.00 94.00 233 GLU A N 1
ATOM 1927 C CA . GLU A 1 233 ? 10.792 17.588 -16.578 1.00 94.00 233 GLU A CA 1
ATOM 1928 C C . GLU A 1 233 ? 9.287 17.853 -16.692 1.00 94.00 233 GLU A C 1
ATOM 1930 O O . GLU A 1 233 ? 8.767 18.739 -16.015 1.00 94.00 233 GLU A O 1
ATOM 1935 N N . GLU A 1 234 ? 8.567 17.055 -17.485 1.00 91.88 234 GLU A N 1
ATOM 1936 C CA . GLU A 1 234 ? 7.111 17.157 -17.597 1.00 91.88 234 GLU A CA 1
ATOM 1937 C C . GLU A 1 234 ? 6.410 16.918 -16.247 1.00 91.88 234 GLU A C 1
ATOM 1939 O O . GLU A 1 234 ? 5.548 17.705 -15.848 1.00 91.88 234 GLU A O 1
ATOM 1944 N N . ILE A 1 235 ? 6.806 15.865 -15.522 1.00 92.12 235 ILE A N 1
ATOM 1945 C CA . ILE A 1 235 ? 6.262 15.535 -14.195 1.00 92.12 235 ILE A CA 1
ATOM 1946 C C . ILE A 1 235 ? 6.517 16.681 -13.206 1.00 92.12 235 ILE A C 1
ATOM 1948 O O . ILE A 1 235 ? 5.593 17.124 -12.520 1.00 92.12 235 ILE A O 1
ATOM 1952 N N . TYR A 1 236 ? 7.744 17.209 -13.156 1.00 94.00 236 TYR A N 1
ATOM 1953 C CA . TYR A 1 236 ? 8.070 18.320 -12.259 1.00 94.00 236 TYR A CA 1
ATOM 1954 C C . TYR A 1 236 ? 7.350 19.613 -12.624 1.00 94.00 236 TYR A C 1
ATOM 1956 O O . TYR A 1 236 ? 6.930 20.348 -11.732 1.00 94.00 236 TYR A O 1
ATOM 1964 N N . LYS A 1 237 ? 7.149 19.883 -13.917 1.00 92.12 237 LYS A N 1
ATOM 1965 C CA . LYS A 1 237 ? 6.353 21.030 -14.356 1.00 92.12 237 LYS A CA 1
ATOM 1966 C C . LYS A 1 237 ? 4.923 20.939 -13.820 1.00 92.12 237 LYS A C 1
ATOM 1968 O O . LYS A 1 237 ? 4.422 21.913 -13.267 1.00 92.12 237 LYS A O 1
ATOM 1973 N N . LYS A 1 238 ? 4.291 19.765 -13.919 1.00 88.81 238 LYS A N 1
ATOM 1974 C CA . LYS A 1 238 ? 2.943 19.523 -13.375 1.00 88.81 238 LYS A CA 1
ATOM 1975 C C . LYS A 1 238 ? 2.885 19.688 -11.856 1.00 88.81 238 LYS A C 1
ATOM 1977 O O . LYS A 1 238 ? 1.932 20.264 -11.341 1.00 88.81 238 LYS A O 1
ATOM 1982 N N . TYR A 1 239 ? 3.917 19.242 -11.148 1.00 89.88 239 TYR A N 1
ATOM 1983 C CA . TYR A 1 239 ? 4.043 19.462 -9.708 1.00 89.88 239 TYR A CA 1
ATOM 1984 C C . TYR A 1 239 ? 4.150 20.950 -9.349 1.00 89.88 239 TYR A C 1
ATOM 1986 O O . TYR A 1 239 ? 3.429 21.421 -8.475 1.00 89.88 239 TYR A O 1
ATOM 1994 N N . ALA A 1 240 ? 4.984 21.715 -10.057 1.00 89.56 240 ALA A N 1
ATOM 1995 C CA . ALA A 1 240 ? 5.118 23.154 -9.831 1.00 89.56 240 ALA A CA 1
ATOM 1996 C C . ALA A 1 240 ? 3.809 23.916 -10.113 1.00 89.56 240 ALA A C 1
ATOM 1998 O O . ALA A 1 240 ? 3.452 24.827 -9.363 1.00 89.56 240 ALA A O 1
ATOM 1999 N N . GLU A 1 241 ? 3.076 23.521 -11.161 1.00 89.38 241 GLU A N 1
ATOM 2000 C CA . GLU A 1 241 ? 1.738 24.043 -11.469 1.00 89.38 241 GLU A CA 1
ATOM 2001 C C . GLU A 1 241 ? 0.762 23.800 -10.305 1.00 89.38 241 GLU A C 1
ATOM 2003 O O . GLU A 1 241 ? 0.041 24.720 -9.925 1.00 89.38 241 GLU A O 1
ATOM 2008 N N . TYR A 1 242 ? 0.770 22.600 -9.714 1.00 86.12 242 TYR A N 1
ATOM 2009 C CA . TYR A 1 242 ? -0.077 22.249 -8.571 1.00 86.12 242 TYR A CA 1
ATOM 2010 C C . TYR A 1 242 ? 0.269 23.045 -7.310 1.00 86.12 242 TYR A C 1
ATOM 2012 O O . TYR A 1 242 ? -0.616 23.661 -6.723 1.00 86.12 242 TYR A O 1
ATOM 2020 N N . ILE A 1 243 ? 1.549 23.092 -6.923 1.00 86.06 243 ILE A N 1
ATOM 2021 C CA . ILE A 1 243 ? 1.984 23.842 -5.733 1.00 86.06 243 ILE A CA 1
ATOM 2022 C C . ILE A 1 243 ? 1.608 25.323 -5.865 1.00 86.06 243 ILE A C 1
ATOM 2024 O O . ILE A 1 243 ? 1.016 25.895 -4.957 1.00 86.06 243 ILE A O 1
ATOM 2028 N N . SER A 1 244 ? 1.813 25.913 -7.048 1.00 85.56 244 SER A N 1
ATOM 2029 C CA . SER A 1 244 ? 1.434 27.308 -7.315 1.00 85.56 244 SER A CA 1
ATOM 2030 C C . SER A 1 244 ? -0.076 27.571 -7.221 1.00 85.56 244 SER A C 1
ATOM 2032 O O . SER A 1 244 ? -0.487 28.718 -7.050 1.00 85.56 244 SER A O 1
ATOM 2034 N N . GLN A 1 245 ? -0.921 26.554 -7.418 1.00 83.38 245 GLN A N 1
ATOM 2035 C CA . GLN A 1 245 ? -2.375 26.670 -7.272 1.00 83.38 245 GLN A CA 1
ATOM 2036 C C . GLN A 1 245 ? -2.809 26.511 -5.815 1.00 83.38 245 GLN A C 1
ATOM 2038 O O . GLN A 1 245 ? -3.675 27.258 -5.366 1.00 83.38 245 GLN A O 1
ATOM 2043 N N . GLU A 1 246 ? -2.205 25.579 -5.081 1.00 77.38 246 GLU A N 1
ATOM 2044 C CA . GLU A 1 246 ? -2.472 25.380 -3.653 1.00 77.38 246 GLU A CA 1
ATOM 2045 C C . GLU A 1 246 ? -2.025 26.589 -2.820 1.00 77.38 246 GLU A C 1
ATOM 2047 O O . GLU A 1 246 ? -2.799 27.065 -1.993 1.00 77.38 246 GLU A O 1
ATOM 2052 N N . ASP A 1 247 ? -0.864 27.182 -3.120 1.00 73.06 247 ASP A N 1
ATOM 2053 C CA . ASP A 1 247 ? -0.403 28.413 -2.458 1.00 73.06 247 ASP A CA 1
ATOM 2054 C C . ASP A 1 247 ? -1.401 29.572 -2.655 1.00 73.06 247 ASP A C 1
ATOM 2056 O O . ASP A 1 247 ? -1.701 30.321 -1.726 1.00 73.06 247 ASP A O 1
ATOM 2060 N N . LYS A 1 248 ? -2.005 29.682 -3.848 1.00 67.88 248 LYS A N 1
ATOM 2061 C CA . LYS A 1 248 ? -3.041 30.692 -4.145 1.00 67.88 248 LYS A CA 1
ATOM 2062 C C . LYS A 1 248 ? -4.366 30.439 -3.427 1.00 67.88 248 LYS A C 1
ATOM 2064 O O . LYS A 1 248 ? -5.104 31.391 -3.184 1.00 67.88 248 LYS A O 1
ATOM 2069 N N . LYS A 1 249 ? -4.697 29.181 -3.122 1.00 61.19 249 LYS A N 1
ATOM 2070 C CA . LYS A 1 249 ? -5.856 28.844 -2.281 1.00 61.19 249 LYS A CA 1
ATOM 2071 C C . LYS A 1 249 ? -5.571 29.132 -0.806 1.00 61.19 249 LYS A C 1
ATOM 2073 O O . LYS A 1 249 ? -6.478 29.549 -0.098 1.00 61.19 249 LYS A O 1
ATOM 2078 N N . GLY A 1 250 ? -4.323 28.968 -0.362 1.00 49.44 250 GLY A N 1
ATOM 2079 C CA . GLY A 1 250 ? -3.885 29.300 0.997 1.00 49.44 250 GLY A CA 1
ATOM 2080 C C . GLY A 1 250 ? -4.018 30.786 1.356 1.00 49.44 250 GLY A C 1
ATOM 2081 O O . GLY A 1 250 ? -4.336 31.095 2.502 1.00 49.44 250 GLY A O 1
ATOM 2082 N N . ASP A 1 251 ? -3.855 31.692 0.384 1.00 43.19 251 ASP A N 1
ATOM 2083 C CA . ASP A 1 251 ? -4.019 33.148 0.567 1.00 43.19 251 ASP A CA 1
ATOM 2084 C C . ASP A 1 251 ? -5.485 33.630 0.524 1.00 43.19 251 ASP A C 1
ATOM 2086 O O . ASP A 1 251 ? -5.797 34.725 0.993 1.00 43.19 251 ASP A O 1
ATOM 2090 N N . ASN A 1 252 ? -6.412 32.806 0.024 1.00 36.91 252 ASN A N 1
ATOM 2091 C CA . ASN A 1 252 ? -7.849 33.082 0.010 1.00 36.91 252 ASN A CA 1
ATOM 2092 C C . ASN A 1 252 ? -8.591 32.083 0.911 1.00 36.91 252 ASN A C 1
ATOM 2094 O O . ASN A 1 252 ? -9.273 31.200 0.410 1.00 36.91 252 ASN A O 1
ATOM 2098 N N . GLY A 1 253 ? -8.435 32.235 2.231 1.00 35.22 253 GLY A N 1
ATOM 2099 C CA . GLY A 1 253 ? -9.338 31.737 3.281 1.00 35.22 253 GLY A CA 1
ATOM 2100 C C . GLY A 1 253 ? -9.903 30.317 3.129 1.00 35.22 253 GLY A C 1
ATOM 2101 O O . GLY A 1 253 ? -10.886 30.117 2.432 1.00 35.22 253 GLY A O 1
ATOM 2102 N N . THR A 1 254 ? -9.337 29.371 3.889 1.00 36.16 254 THR A N 1
ATOM 2103 C CA . THR A 1 254 ? -9.965 28.116 4.366 1.00 36.16 254 THR A CA 1
ATOM 2104 C C . THR A 1 254 ? -11.182 27.621 3.572 1.00 36.16 254 THR A C 1
ATOM 2106 O O . THR A 1 254 ? -12.323 27.873 3.958 1.00 36.16 254 THR A O 1
ATOM 2109 N N . CYS A 1 255 ? -10.933 26.836 2.523 1.00 34.94 255 CYS A N 1
ATOM 2110 C CA . CYS A 1 255 ? -11.932 25.917 1.985 1.00 34.94 255 CYS A CA 1
ATOM 2111 C C . CYS A 1 255 ? -12.186 24.854 3.062 1.00 34.94 255 CYS A C 1
ATOM 2113 O O . CYS A 1 255 ? -11.281 24.102 3.444 1.00 34.94 255 CYS A O 1
ATOM 2115 N N . SER A 1 256 ? -13.368 24.902 3.671 1.00 38.09 256 SER A N 1
ATOM 2116 C CA . SER A 1 256 ? -13.701 24.041 4.803 1.00 38.09 256 SER A CA 1
ATOM 2117 C C . SER A 1 256 ? -13.868 22.601 4.318 1.00 38.09 256 SER A C 1
ATOM 2119 O O . SER A 1 256 ? -14.327 22.360 3.206 1.00 38.09 256 SER A O 1
ATOM 2121 N N . PHE A 1 257 ? -13.523 21.627 5.160 1.00 38.94 257 PHE A N 1
ATOM 2122 C CA . PHE A 1 257 ? -13.678 20.191 4.885 1.00 38.94 257 PHE A CA 1
ATOM 2123 C C . PHE A 1 257 ? -15.105 19.808 4.424 1.00 38.94 257 PHE A C 1
ATOM 2125 O O . PHE A 1 257 ? -15.282 18.809 3.734 1.00 38.94 257 PHE A O 1
ATOM 2132 N N . GLN A 1 258 ? -16.098 20.644 4.745 1.00 30.33 258 GLN A N 1
ATOM 2133 C CA . GLN A 1 258 ? -17.482 20.531 4.296 1.00 30.33 258 GLN A CA 1
ATOM 2134 C C . GLN A 1 258 ? -17.630 20.651 2.766 1.00 30.33 258 GLN A C 1
ATOM 2136 O O . GLN A 1 258 ? -18.366 19.879 2.164 1.00 30.33 258 GLN A O 1
ATOM 2141 N N . GLU A 1 259 ? -16.872 21.538 2.114 1.00 32.16 259 GLU A N 1
ATOM 2142 C CA . GLU A 1 259 ? -16.976 21.785 0.664 1.00 32.16 259 GLU A CA 1
ATOM 2143 C C . GLU A 1 259 ? -16.390 20.636 -0.177 1.00 32.16 259 GLU A C 1
ATOM 2145 O O . GLU A 1 259 ? -16.768 20.453 -1.331 1.00 32.16 259 GLU A O 1
ATOM 2150 N N . LEU A 1 260 ? -15.496 19.826 0.405 1.00 37.31 260 LEU A N 1
ATOM 2151 C CA . LEU A 1 260 ? -14.957 18.615 -0.225 1.00 37.31 260 LEU A CA 1
ATOM 2152 C C . LEU A 1 260 ? -15.925 17.425 -0.162 1.00 37.31 260 LEU A C 1
ATOM 2154 O O . LEU A 1 260 ? -15.835 16.536 -1.005 1.00 37.31 260 LEU A O 1
ATOM 2158 N N . MET A 1 261 ? -16.837 17.404 0.814 1.00 31.19 261 MET A N 1
ATOM 2159 C CA . MET A 1 261 ? -17.826 16.330 0.963 1.00 31.19 261 MET A CA 1
ATOM 2160 C C . MET A 1 261 ? -19.065 16.553 0.090 1.00 31.19 261 MET A C 1
ATOM 2162 O O . MET A 1 261 ? -19.668 15.578 -0.337 1.00 31.19 261 MET A O 1
ATOM 2166 N N . ASP A 1 262 ? -19.395 17.802 -0.248 1.00 31.67 262 ASP A N 1
ATOM 2167 C CA . ASP A 1 262 ? -20.551 18.142 -1.097 1.00 31.67 262 ASP A CA 1
ATOM 2168 C C . ASP A 1 262 ? -20.310 17.895 -2.608 1.00 31.67 262 ASP A C 1
ATOM 2170 O O . ASP A 1 262 ? -21.191 18.137 -3.435 1.00 31.67 262 ASP A O 1
ATOM 2174 N N . MET A 1 263 ? -19.117 17.418 -2.987 1.00 36.28 263 MET A N 1
ATOM 2175 C CA . MET A 1 263 ? -18.741 17.074 -4.369 1.00 36.28 263 MET A CA 1
ATOM 2176 C C . MET A 1 263 ? -18.613 15.558 -4.629 1.00 36.28 263 MET A C 1
ATOM 2178 O O . MET A 1 263 ? -18.188 15.168 -5.722 1.00 36.28 263 MET A O 1
ATOM 2182 N N . LEU A 1 264 ? -18.981 14.718 -3.657 1.00 31.92 264 LEU A N 1
ATOM 2183 C CA . LEU A 1 264 ? -19.159 13.264 -3.792 1.00 31.92 264 LEU A CA 1
ATOM 2184 C C . LEU A 1 264 ? -20.648 12.905 -3.730 1.00 31.92 264 LEU A C 1
ATOM 2186 O O . LEU A 1 264 ? -21.031 11.955 -4.449 1.00 31.92 264 LEU A O 1
#

Radius of gyration: 20.02 Å; Cα contacts (8 Å, |Δi|>4): 490; chains: 1; bounding box: 41×55×50 Å

pLDDT: mean 88.38, std 15.41, range [30.33, 98.5]